Protein AF-E8X1T3-F1 (afdb_monomer_lite)

Radius of gyration: 20.39 Å; chains: 1; bounding box: 52×40×63 Å

Organism: Granulicella tundricola (strain ATCC BAA-1859 / DSM 23138 / MP5ACTX9) (NCBI:txid1198114)

pLDDT: mean 91.31, std 10.61, range [37.22, 98.62]

Foldseek 3Di:
DADCPQLNVVLLVLLCLLQPLQQAADPPPQQALVNCLVDNPWAFAEAEQFKTKIWDASSRLNRNLLSNLLVLQLQLLVLVLVLLLCLPVPDDDFLLVSLLSLLSNLLSLLQSSLSSSQWHKDFFAPVSQVVSQVRHPYYPDHYDGTIWTWHWDADPVRIIMIMTGDQVDHRQLSSLLSSLVSLVVSLVRDDCVGPVLNNLLSCLLNLLCVLQHSRRSVVLSCCSVPPPPQRPCVVVPPHQADSSVLVVVVQPDDSVRLSVVSVVLSVVSVVDPVSSVRSHSSSSNSSSSSLSSNLSSLVSSVVSCVSSVYDCPSVVVSVVSCQVRNDPPNADRPVPHDD

Secondary structure (DSSP, 8-state):
----SHHHHHHHHHHHHHS-TT----STT---HHHHHHH---EEEEE-SS-EEEEE-HHHHHHHHHHHHHHHHHHHHHHHHHHHHHHHS-----HHHHHHHHHHHHHHHHHHHHHHTTEEEEEE-HHHHHHHHHTEEEES--PPSEEEEEEEEE-TTSPEEEEEEE-SS-HHHHHHHHHHHHHHHHHHT--TTT-HHHHHHHHHHHHHHHHH-TTHHHHHHHHHHHSTTTS--GGGT-----HHHHHHHHHT--HHHHHHHHHHHHHHHHH-TTTTT-HHHHHHHHHHHHHHHHHHHHHHHHHHHHHTT--THHHHHHHHHHHHHH-SSTT-BTTB---

Sequence (339 aa):
MLPKFSAWQALRAESLSFIPLETKIYFKGALPLRKWREAGSYVVVSSDSKKIVLRASRAEVGNAFFTDVEFLLDHAAEHQATLYAAIEEASWCSPAWSFVTAYYWSFFSVLALTRLAGDSTWFLDKTALIAMEKLAQTSSGRPGAGTQFMTVSLDLNGDAEVTIRPSGKNNHEAVWNRAMLLSKRVLASANKASSLDEYRFWKCIVEAGFLLGEAWPSHLRNDVNYIPGYAYGEVRSVGIIKTAADVRRLKDMSFRDFLNDFESELYRITSGVAALTSPEYLVKLALLNAFAVSLVANSLHKDILSRVDGDFRWSRMRQRFLEQRVSTSFGNIWPFEAH

Structure (mmCIF, N/CA/C/O backbone):
data_AF-E8X1T3-F1
#
_entry.id   AF-E8X1T3-F1
#
loop_
_atom_site.group_PDB
_atom_site.id
_atom_site.type_symbol
_atom_site.label_atom_id
_atom_site.label_alt_id
_atom_site.label_comp_id
_atom_site.label_asym_id
_atom_site.label_entity_id
_atom_site.label_seq_id
_atom_site.pdbx_PDB_ins_code
_atom_site.Cartn_x
_atom_site.Cartn_y
_atom_site.Cartn_z
_atom_site.occupancy
_atom_site.B_iso_or_equiv
_atom_site.auth_seq_id
_atom_site.auth_comp_id
_atom_site.auth_asym_id
_atom_site.auth_atom_id
_atom_site.pdbx_PDB_model_num
ATOM 1 N N . MET A 1 1 ? -20.269 -1.399 -0.835 1.00 78.12 1 MET A N 1
ATOM 2 C CA . MET A 1 1 ? -19.463 -1.125 -2.054 1.00 78.12 1 MET A CA 1
ATOM 3 C C . MET A 1 1 ? -18.737 0.231 -2.022 1.00 78.12 1 MET A C 1
ATOM 5 O O . MET A 1 1 ? -19.341 1.227 -1.637 1.00 78.12 1 MET A O 1
ATOM 9 N N . LEU A 1 2 ? -17.463 0.276 -2.448 1.00 88.94 2 LEU A N 1
ATOM 10 C CA . LEU A 1 2 ? -16.665 1.506 -2.622 1.00 88.94 2 LEU A CA 1
ATOM 11 C C . LEU A 1 2 ? -17.140 2.313 -3.857 1.00 88.94 2 LEU A C 1
ATOM 13 O O . LEU A 1 2 ? -17.272 1.716 -4.929 1.00 88.94 2 LEU A O 1
ATOM 17 N N . PRO A 1 3 ? -17.360 3.639 -3.762 1.00 92.88 3 PRO A N 1
ATOM 18 C CA . PRO A 1 3 ? -17.668 4.486 -4.916 1.00 92.88 3 PRO A CA 1
ATOM 19 C C . PRO A 1 3 ? -16.544 4.479 -5.967 1.00 92.88 3 PRO A C 1
ATOM 21 O O . PRO A 1 3 ? -15.371 4.567 -5.613 1.00 92.88 3 PRO A O 1
ATOM 24 N N . LYS A 1 4 ? -16.904 4.397 -7.257 1.00 95.25 4 LYS A N 1
ATOM 25 C CA . LYS A 1 4 ? -15.958 4.294 -8.387 1.00 95.25 4 LYS A CA 1
ATOM 26 C C . LYS A 1 4 ? -16.065 5.468 -9.379 1.00 95.25 4 LYS A C 1
ATOM 28 O O . LYS A 1 4 ? -16.210 5.252 -10.586 1.00 95.25 4 LYS A O 1
ATOM 33 N N . PHE A 1 5 ? -16.026 6.700 -8.875 1.00 96.31 5 PHE A N 1
ATOM 34 C CA . PHE A 1 5 ? -16.166 7.935 -9.658 1.00 96.31 5 PHE A CA 1
ATOM 35 C C . PHE A 1 5 ? -14.789 8.515 -10.023 1.00 96.31 5 PHE A C 1
ATOM 37 O O . PHE A 1 5 ? -13.885 7.760 -10.379 1.00 96.31 5 PHE A O 1
ATOM 44 N N . SER A 1 6 ? -14.627 9.840 -10.061 1.00 97.19 6 SER A N 1
ATOM 45 C CA . SER A 1 6 ? -13.473 10.481 -10.695 1.00 97.19 6 SER A CA 1
ATOM 46 C C . SER A 1 6 ? -12.146 10.149 -10.011 1.00 97.19 6 SER A C 1
ATOM 48 O O . SER A 1 6 ? -11.156 9.922 -10.707 1.00 97.19 6 SER A O 1
ATOM 50 N N . ALA A 1 7 ? -12.123 10.048 -8.678 1.00 97.00 7 ALA A N 1
ATOM 51 C CA . ALA A 1 7 ? -10.911 9.690 -7.946 1.00 97.00 7 ALA A CA 1
ATOM 52 C C . ALA A 1 7 ? -10.512 8.235 -8.234 1.00 97.00 7 ALA A C 1
ATOM 54 O O . ALA A 1 7 ? -9.355 7.950 -8.546 1.00 97.00 7 ALA A O 1
ATOM 55 N N . TRP A 1 8 ? -11.484 7.317 -8.211 1.00 97.25 8 TRP A N 1
ATOM 56 C CA . TRP A 1 8 ? -11.258 5.921 -8.577 1.00 97.25 8 TRP A CA 1
ATOM 57 C C . TRP A 1 8 ? -10.771 5.760 -10.015 1.00 97.25 8 TRP A C 1
ATOM 59 O O . TRP A 1 8 ? -9.827 5.013 -10.266 1.00 97.25 8 TRP A O 1
ATOM 69 N N . GLN A 1 9 ? -11.400 6.452 -10.972 1.00 97.06 9 GLN A N 1
ATOM 70 C CA . GLN A 1 9 ? -10.996 6.372 -12.375 1.00 97.06 9 GLN A CA 1
ATOM 71 C C . GLN A 1 9 ? -9.565 6.885 -12.575 1.00 97.06 9 GLN A C 1
ATOM 73 O O . GLN A 1 9 ? -8.824 6.277 -13.345 1.00 97.06 9 GLN A O 1
ATOM 78 N N . ALA A 1 10 ? -9.160 7.943 -11.863 1.00 96.88 10 ALA A N 1
ATOM 79 C CA . ALA A 1 10 ? -7.790 8.450 -11.902 1.00 96.88 10 ALA A CA 1
ATOM 80 C C . ALA A 1 10 ? -6.784 7.420 -11.363 1.00 96.88 10 ALA A C 1
ATOM 82 O O . ALA A 1 10 ? -5.818 7.100 -12.053 1.00 96.88 10 ALA A O 1
ATOM 83 N N . LEU A 1 11 ? -7.054 6.827 -10.194 1.00 97.69 11 LEU A N 1
ATOM 84 C CA . LEU A 1 11 ? -6.221 5.760 -9.626 1.00 97.69 11 LEU A CA 1
ATOM 85 C C . LEU A 1 11 ? -6.123 4.548 -10.567 1.00 97.69 11 LEU A C 1
ATOM 87 O O . LEU A 1 11 ? -5.036 4.033 -10.816 1.00 97.69 11 LEU A O 1
ATOM 91 N N . ARG A 1 12 ? -7.253 4.116 -11.141 1.00 96.94 12 ARG A N 1
ATOM 92 C CA . ARG A 1 12 ? -7.290 3.008 -12.106 1.00 96.94 12 ARG A CA 1
ATOM 93 C C . ARG A 1 12 ? -6.482 3.325 -13.365 1.00 96.94 12 ARG A C 1
ATOM 95 O O . ARG A 1 12 ? -5.798 2.445 -13.880 1.00 96.94 12 ARG A O 1
ATOM 102 N N . ALA A 1 13 ? -6.575 4.552 -13.875 1.00 95.50 13 ALA A N 1
ATOM 103 C CA . ALA A 1 13 ? -5.814 4.990 -15.040 1.00 95.50 13 ALA A CA 1
ATOM 104 C C . ALA A 1 13 ? -4.304 5.032 -14.752 1.00 95.50 13 ALA A C 1
ATOM 106 O O . ALA A 1 13 ? -3.526 4.571 -15.584 1.00 95.50 13 ALA A O 1
ATOM 107 N N . GLU A 1 14 ? -3.897 5.505 -13.568 1.00 95.00 14 GLU A N 1
ATOM 108 C CA . GLU A 1 14 ? -2.498 5.479 -13.113 1.00 95.00 14 GLU A CA 1
ATOM 109 C C . GLU A 1 14 ? -1.963 4.037 -13.099 1.00 95.00 14 GLU A C 1
ATOM 111 O O . GLU A 1 14 ? -0.926 3.765 -13.702 1.00 95.00 14 GLU A O 1
ATOM 116 N N . SER A 1 15 ? -2.718 3.079 -12.552 1.00 95.81 15 SER A N 1
ATOM 117 C CA . SER A 1 15 ? -2.352 1.654 -12.578 1.00 95.81 15 SER A CA 1
ATOM 118 C C . SER A 1 15 ? -2.223 1.068 -13.987 1.00 95.81 15 SER A C 1
ATOM 120 O O . SER A 1 15 ? -1.230 0.413 -14.306 1.00 95.81 15 SER A O 1
ATOM 122 N N . LEU A 1 16 ? -3.203 1.317 -14.861 1.00 94.50 16 LEU A N 1
ATOM 123 C CA . LEU A 1 16 ? -3.194 0.800 -16.237 1.00 94.50 16 LEU A CA 1
ATOM 124 C C . LEU A 1 16 ? -2.124 1.460 -17.122 1.00 94.50 16 LEU A C 1
ATOM 126 O O . LEU A 1 16 ? -1.789 0.934 -18.184 1.00 94.50 16 LEU A O 1
ATOM 130 N N . SER A 1 17 ? -1.567 2.600 -16.704 1.00 91.69 17 SER A N 1
ATOM 131 C CA . SER A 1 17 ? -0.514 3.277 -17.463 1.00 91.69 17 SER A CA 1
ATOM 132 C C . SER A 1 17 ? 0.770 2.440 -17.548 1.00 91.69 17 SER A C 1
ATOM 134 O O . SER A 1 17 ? 1.385 2.390 -18.614 1.00 91.69 17 SER A O 1
ATOM 136 N N . PHE A 1 18 ? 1.137 1.700 -16.496 1.00 89.75 18 PHE A N 1
ATOM 137 C CA . PHE A 1 18 ? 2.328 0.837 -16.495 1.00 89.75 18 PHE A CA 1
ATOM 138 C C . PHE A 1 18 ? 2.011 -0.665 -16.455 1.00 89.75 18 PHE A C 1
ATOM 140 O O . PHE A 1 18 ? 2.900 -1.459 -16.753 1.00 89.75 18 PHE A O 1
ATOM 147 N N . ILE A 1 19 ? 0.769 -1.058 -16.144 1.00 93.31 19 ILE A N 1
ATOM 148 C CA . ILE A 1 19 ? 0.270 -2.435 -16.288 1.00 93.31 19 ILE A CA 1
ATOM 149 C C . ILE A 1 19 ? -0.603 -2.479 -17.548 1.00 93.31 19 ILE A C 1
ATOM 151 O O . ILE A 1 19 ? -1.819 -2.283 -17.464 1.00 93.31 19 ILE A O 1
ATOM 155 N N . PRO A 1 20 ? -0.006 -2.664 -18.736 1.00 91.06 20 PRO A N 1
ATOM 156 C CA . PRO A 1 20 ? -0.757 -2.604 -19.979 1.00 91.06 20 PRO A CA 1
ATOM 157 C C . PRO A 1 20 ? -1.636 -3.856 -20.149 1.00 91.06 20 PRO A C 1
ATOM 159 O O . PRO A 1 20 ? -1.421 -4.870 -19.478 1.00 91.06 20 PRO A O 1
ATOM 162 N N . LEU A 1 21 ? -2.621 -3.803 -21.051 1.00 90.44 21 LEU A N 1
ATOM 163 C CA . LEU A 1 21 ? -3.606 -4.880 -21.259 1.00 90.44 21 LEU A CA 1
ATOM 164 C C . LEU A 1 21 ? -2.966 -6.201 -21.714 1.00 90.44 21 LEU A C 1
ATOM 166 O O . LEU A 1 21 ? -3.510 -7.278 -21.488 1.00 90.44 21 LEU A O 1
ATOM 170 N N . GLU A 1 22 ? -1.788 -6.130 -22.328 1.00 89.50 22 GLU A N 1
ATOM 171 C CA . GLU A 1 22 ? -1.025 -7.285 -22.792 1.00 89.50 22 GLU A CA 1
ATOM 172 C C . GLU A 1 22 ? -0.315 -8.019 -21.642 1.00 89.50 22 GLU A C 1
ATOM 174 O O . GLU A 1 22 ? 0.227 -9.106 -21.851 1.00 89.50 22 GLU A O 1
ATOM 179 N N . THR A 1 23 ? -0.325 -7.462 -20.424 1.00 91.88 23 THR A N 1
ATOM 180 C CA . THR A 1 23 ? 0.242 -8.100 -19.231 1.00 91.88 23 THR A CA 1
ATOM 181 C C . THR A 1 23 ? -0.464 -9.423 -18.964 1.00 91.88 23 THR A C 1
ATOM 183 O O . THR A 1 23 ? -1.625 -9.458 -18.567 1.00 91.88 23 THR A O 1
ATOM 186 N N . LYS A 1 24 ? 0.244 -10.540 -19.135 1.00 86.38 24 LYS A N 1
ATOM 187 C CA . LYS A 1 24 ? -0.293 -11.865 -18.815 1.00 86.38 24 LYS A CA 1
ATOM 188 C C . LYS A 1 24 ? 0.102 -12.280 -17.413 1.00 86.38 24 LYS A C 1
ATOM 190 O O . LYS A 1 24 ? 1.287 -12.378 -17.110 1.00 86.38 24 LYS A O 1
ATOM 195 N N . ILE A 1 25 ? -0.899 -12.543 -16.580 1.00 85.81 25 ILE A N 1
ATOM 196 C CA . ILE A 1 25 ? -0.732 -12.888 -15.168 1.00 85.81 25 ILE A CA 1
ATOM 197 C C . ILE A 1 25 ? -1.126 -14.342 -14.994 1.00 85.81 25 ILE A C 1
ATOM 199 O O . ILE A 1 25 ? -2.298 -14.697 -15.125 1.00 85.81 25 ILE A O 1
ATOM 203 N N . TYR A 1 26 ? -0.134 -15.184 -14.729 1.00 84.25 26 TYR A N 1
ATOM 204 C CA . TYR A 1 26 ? -0.320 -16.621 -14.599 1.00 84.25 26 TYR A CA 1
ATOM 205 C C . TYR A 1 26 ? -0.129 -17.049 -13.150 1.00 84.25 26 TYR A C 1
ATOM 207 O O . TYR A 1 26 ? 0.888 -16.744 -12.535 1.00 84.25 26 TYR A O 1
ATOM 215 N N . PHE A 1 27 ? -1.058 -17.857 -12.637 1.00 85.69 27 PHE A N 1
ATOM 216 C CA . PHE A 1 27 ? -0.890 -18.511 -11.337 1.00 85.69 27 PHE A CA 1
ATOM 217 C C . PHE A 1 27 ? 0.348 -19.428 -11.303 1.00 85.69 27 PHE A C 1
ATOM 219 O O . PHE A 1 27 ? 1.050 -19.520 -10.299 1.00 85.69 27 PHE A O 1
ATOM 226 N N . LYS A 1 28 ? 0.631 -20.126 -12.413 1.00 83.12 28 LYS A N 1
ATOM 227 C CA . LYS A 1 28 ? 1.825 -20.971 -12.564 1.00 83.12 28 LYS A CA 1
ATOM 228 C C . LYS A 1 28 ? 2.942 -20.165 -13.225 1.00 83.12 28 LYS A C 1
ATOM 230 O O . LYS A 1 28 ? 2.720 -19.591 -14.282 1.00 83.12 28 LYS A O 1
ATOM 235 N N . GLY A 1 29 ? 4.138 -20.177 -12.636 1.00 78.81 29 GLY A N 1
ATOM 236 C CA . GLY A 1 29 ? 5.300 -19.457 -13.178 1.00 78.81 29 GLY A CA 1
ATOM 237 C C . GLY A 1 29 ? 5.366 -17.982 -12.782 1.00 78.81 29 GLY A C 1
ATOM 238 O O . GLY A 1 29 ? 6.063 -17.208 -13.427 1.00 78.81 29 GLY A O 1
ATOM 239 N N . ALA A 1 30 ? 4.651 -17.590 -11.730 1.00 83.69 30 ALA A N 1
ATOM 240 C CA . ALA A 1 30 ? 4.643 -16.220 -11.260 1.00 83.69 30 ALA A CA 1
ATOM 241 C C . ALA A 1 30 ? 6.025 -15.782 -10.732 1.00 83.69 30 ALA A C 1
ATOM 243 O O . ALA A 1 30 ? 6.661 -16.482 -9.932 1.00 83.69 30 ALA A O 1
ATOM 244 N N . LEU A 1 31 ? 6.479 -14.609 -11.176 1.00 91.06 31 LEU A N 1
ATOM 245 C CA . LEU A 1 31 ? 7.775 -14.025 -10.833 1.00 91.06 31 LEU A CA 1
ATOM 246 C C . LEU A 1 31 ? 7.566 -12.740 -10.014 1.00 91.06 31 LEU A C 1
ATOM 248 O O . LEU A 1 31 ? 7.544 -11.656 -10.590 1.00 91.06 31 LEU A O 1
ATOM 252 N N . PRO A 1 32 ? 7.411 -12.825 -8.675 1.00 92.56 32 PRO A N 1
ATOM 253 C CA . PRO A 1 32 ? 7.315 -11.630 -7.838 1.00 92.56 32 PRO A CA 1
ATOM 254 C C . PRO A 1 32 ? 8.585 -10.795 -7.960 1.00 92.56 32 PRO A C 1
ATOM 256 O O . PRO A 1 32 ? 9.650 -11.324 -8.291 1.00 92.56 32 PRO A O 1
ATOM 259 N N . LEU A 1 33 ? 8.500 -9.510 -7.619 1.00 94.06 33 LEU A N 1
ATOM 260 C CA . LEU A 1 33 ? 9.555 -8.527 -7.868 1.00 94.06 33 LEU A CA 1
ATOM 261 C C . LEU A 1 33 ? 10.949 -8.975 -7.386 1.00 94.06 33 LEU A C 1
ATOM 263 O O . LEU A 1 33 ? 11.950 -8.766 -8.070 1.00 94.06 33 LEU A O 1
ATOM 267 N N . ARG A 1 34 ? 11.020 -9.659 -6.234 1.00 94.12 34 ARG A N 1
ATOM 268 C CA . ARG A 1 34 ? 12.271 -10.243 -5.717 1.00 94.12 34 ARG A CA 1
ATOM 269 C C . ARG A 1 34 ? 12.903 -11.255 -6.680 1.00 94.12 34 ARG A C 1
ATOM 271 O O . ARG A 1 34 ? 14.116 -11.224 -6.847 1.00 94.12 34 ARG A O 1
ATOM 278 N N . LYS A 1 35 ? 12.105 -12.145 -7.278 1.00 94.50 35 LYS A N 1
ATOM 279 C CA . LYS A 1 35 ? 12.572 -13.142 -8.257 1.00 94.50 35 LYS A CA 1
ATOM 280 C C . LYS A 1 35 ? 12.791 -12.519 -9.631 1.00 94.50 35 LYS A C 1
ATOM 282 O O . LYS A 1 35 ? 13.759 -12.862 -10.298 1.00 94.50 35 LYS A O 1
ATOM 287 N N . TRP A 1 36 ? 11.934 -11.580 -10.035 1.00 95.88 36 TRP A N 1
ATOM 288 C CA . TRP A 1 36 ? 12.097 -10.842 -11.289 1.00 95.88 36 TRP A CA 1
ATOM 289 C C . TRP A 1 36 ? 13.426 -10.082 -11.340 1.00 95.88 36 TRP A C 1
ATOM 291 O O . TRP A 1 36 ? 14.102 -10.103 -12.355 1.00 95.88 36 TRP A O 1
ATOM 301 N N . ARG A 1 37 ? 13.890 -9.516 -10.223 1.00 95.31 37 ARG A N 1
ATOM 302 C CA . ARG A 1 37 ? 15.250 -8.961 -10.127 1.00 95.31 37 ARG A CA 1
ATOM 303 C C . ARG A 1 37 ? 16.348 -9.952 -10.532 1.00 95.31 37 ARG A C 1
ATOM 305 O O . ARG A 1 37 ? 17.392 -9.555 -11.013 1.00 95.31 37 ARG A O 1
ATOM 312 N N . GLU A 1 38 ? 16.184 -11.232 -10.239 1.00 94.25 38 GLU A N 1
ATOM 313 C CA . GLU A 1 38 ? 17.253 -12.219 -10.427 1.00 94.25 38 GLU A CA 1
ATOM 314 C C . GLU A 1 38 ? 17.179 -12.904 -11.793 1.00 94.25 38 GLU A C 1
ATOM 316 O O . GLU A 1 38 ? 18.205 -13.330 -12.313 1.00 94.25 38 GLU A O 1
ATOM 321 N N . ALA A 1 39 ? 15.977 -13.015 -12.360 1.00 93.12 39 ALA A N 1
ATOM 322 C CA . ALA A 1 39 ? 15.710 -13.823 -13.550 1.00 93.12 39 ALA A CA 1
ATOM 323 C C . ALA A 1 39 ? 14.876 -13.107 -14.630 1.00 93.12 39 ALA A C 1
ATOM 325 O O . ALA A 1 39 ? 14.526 -13.718 -15.637 1.00 93.12 39 ALA A O 1
ATOM 326 N N . GLY A 1 40 ? 14.509 -11.847 -14.409 1.00 93.62 40 GLY A N 1
ATOM 327 C CA . GLY A 1 40 ? 13.759 -11.027 -15.354 1.00 93.62 40 GLY A CA 1
ATOM 328 C C . GLY A 1 40 ? 14.616 -10.544 -16.522 1.00 93.62 40 GLY A C 1
ATOM 329 O O . GLY A 1 40 ? 15.835 -10.423 -16.425 1.00 93.62 40 GLY A O 1
ATOM 330 N N . SER A 1 41 ? 13.951 -10.240 -17.626 1.00 94.12 41 SER A N 1
ATOM 331 C CA . SER A 1 41 ? 14.500 -9.617 -18.826 1.00 94.12 41 SER A CA 1
ATOM 332 C C . SER A 1 41 ? 14.409 -8.093 -18.714 1.00 94.12 41 SER A C 1
ATOM 334 O O . SER A 1 41 ? 13.478 -7.438 -19.172 1.00 94.12 41 SER A O 1
ATOM 336 N N . TYR A 1 42 ? 15.423 -7.500 -18.098 1.00 96.56 42 TYR A N 1
ATOM 337 C CA . TYR A 1 42 ? 15.565 -6.052 -18.013 1.00 96.56 42 TYR A CA 1
ATOM 338 C C . TYR A 1 42 ? 17.015 -5.644 -18.257 1.00 96.56 42 TYR A C 1
ATOM 340 O O . TYR A 1 42 ? 17.942 -6.446 -18.132 1.00 96.56 42 TYR A O 1
ATOM 348 N N . VAL A 1 43 ? 17.221 -4.371 -18.575 1.00 97.31 43 VAL A N 1
ATOM 349 C CA . VAL A 1 43 ? 18.549 -3.758 -18.631 1.00 97.31 43 VAL A CA 1
ATOM 350 C C . VAL A 1 43 ? 18.706 -2.775 -17.482 1.00 97.31 43 VAL A C 1
ATOM 352 O O . VAL A 1 43 ? 17.781 -2.033 -17.151 1.00 97.31 43 VAL A O 1
ATOM 355 N N . VAL A 1 44 ? 19.884 -2.752 -16.863 1.00 97.94 44 VAL A N 1
ATOM 356 C CA . VAL A 1 44 ? 20.242 -1.679 -15.932 1.00 97.94 44 VAL A CA 1
ATOM 357 C C . VAL A 1 44 ? 20.862 -0.558 -16.762 1.00 97.94 44 VAL A C 1
ATOM 359 O O . VAL A 1 44 ? 21.986 -0.672 -17.245 1.00 97.94 44 VAL A O 1
ATOM 362 N N . VAL A 1 45 ? 20.108 0.517 -16.977 1.00 97.75 45 VAL A N 1
ATOM 363 C CA . VAL A 1 45 ? 20.521 1.643 -17.829 1.00 97.75 45 VAL A CA 1
ATOM 364 C C . VAL A 1 45 ? 21.649 2.424 -17.159 1.00 97.75 45 VAL A C 1
ATOM 366 O O . VAL A 1 45 ? 22.681 2.711 -17.769 1.00 97.75 45 VAL A O 1
ATOM 369 N N . SER A 1 46 ? 21.467 2.757 -15.882 1.00 98.25 46 SER A N 1
ATOM 370 C CA . SER A 1 46 ? 22.457 3.510 -15.120 1.00 98.25 46 SER A CA 1
ATOM 371 C C . SER A 1 46 ? 22.419 3.199 -13.629 1.00 98.25 46 SER A C 1
ATOM 373 O O . SER A 1 46 ? 21.382 2.821 -13.075 1.00 98.25 46 SER A O 1
ATOM 375 N N . SER A 1 47 ? 23.572 3.371 -12.986 1.00 98.31 47 SER A N 1
ATOM 376 C CA . SER A 1 47 ? 23.743 3.299 -11.537 1.00 98.31 47 SER A CA 1
ATOM 377 C C . SER A 1 47 ? 24.685 4.407 -11.060 1.00 98.31 47 SER A C 1
ATOM 379 O O . SER A 1 47 ? 25.782 4.599 -11.590 1.00 98.31 47 SER A O 1
ATOM 381 N N . ASP A 1 48 ? 24.262 5.150 -10.045 1.00 98.06 48 ASP A N 1
ATOM 382 C CA . ASP A 1 48 ? 25.088 6.130 -9.344 1.00 98.06 48 ASP A CA 1
ATOM 383 C C . ASP A 1 48 ? 24.794 6.109 -7.833 1.00 98.06 48 ASP A C 1
ATOM 385 O O . ASP A 1 48 ? 24.011 5.300 -7.336 1.00 98.06 48 ASP A O 1
ATOM 389 N N . SER A 1 49 ? 25.433 6.989 -7.060 1.00 97.19 49 SER A N 1
ATOM 390 C CA . SER A 1 49 ? 25.231 7.061 -5.604 1.00 97.19 49 SER A CA 1
ATOM 391 C C . SER A 1 49 ? 23.819 7.489 -5.172 1.00 97.19 49 SER A C 1
ATOM 393 O O . SER A 1 49 ? 23.468 7.357 -3.997 1.00 97.19 49 SER A O 1
ATOM 395 N N . LYS A 1 50 ? 23.000 8.001 -6.095 1.00 97.94 50 LYS A N 1
ATOM 396 C CA . LYS A 1 50 ? 21.661 8.546 -5.851 1.00 97.94 50 LYS A CA 1
ATOM 397 C C . LYS A 1 50 ? 20.552 7.636 -6.366 1.00 97.94 50 LYS A C 1
ATOM 399 O O . LYS A 1 50 ? 19.469 7.657 -5.783 1.00 97.94 50 LYS A O 1
ATOM 404 N N . LYS A 1 51 ? 20.766 6.883 -7.446 1.00 98.12 51 LYS A N 1
ATOM 405 C CA . LYS A 1 51 ? 19.734 6.029 -8.039 1.00 98.12 51 LYS A CA 1
ATOM 406 C C . LYS A 1 51 ? 20.278 4.889 -8.899 1.00 98.12 51 LYS A C 1
ATOM 408 O O . LYS A 1 51 ? 21.410 4.911 -9.367 1.00 98.12 51 LYS A O 1
ATOM 413 N N . ILE A 1 52 ? 19.399 3.924 -9.145 1.00 98.44 52 ILE A N 1
ATOM 414 C CA . ILE A 1 52 ? 19.515 2.900 -10.185 1.00 98.44 52 ILE A CA 1
ATOM 415 C C . ILE A 1 52 ? 18.320 3.066 -11.121 1.00 98.44 52 ILE A C 1
ATOM 417 O O . ILE A 1 52 ? 17.198 3.278 -10.657 1.00 98.44 52 ILE A O 1
ATOM 421 N N . VAL A 1 53 ? 18.552 2.970 -12.427 1.00 98.25 53 VAL A N 1
ATOM 422 C CA . VAL A 1 53 ? 17.500 3.027 -13.447 1.00 98.25 53 VAL A CA 1
ATOM 423 C C . VAL A 1 53 ? 17.476 1.707 -14.205 1.00 98.25 53 VAL A C 1
ATOM 425 O O . VAL A 1 53 ? 18.473 1.317 -14.814 1.00 98.25 53 VAL A O 1
ATOM 428 N N . LEU A 1 54 ? 16.337 1.021 -14.164 1.00 97.75 54 LEU A N 1
ATOM 429 C CA . LEU A 1 54 ? 16.079 -0.194 -14.935 1.00 97.75 54 LEU A CA 1
ATOM 430 C C . LEU A 1 54 ? 15.168 0.136 -16.115 1.00 97.75 54 LEU A C 1
ATOM 432 O O . LEU A 1 54 ? 14.300 0.998 -15.991 1.00 97.75 54 LEU A O 1
ATOM 436 N N . ARG A 1 55 ? 15.312 -0.589 -17.221 1.00 97.44 55 ARG A N 1
ATOM 437 C CA . ARG A 1 55 ? 14.369 -0.554 -18.342 1.00 97.44 55 ARG A CA 1
ATOM 438 C C . ARG A 1 55 ? 13.963 -1.965 -18.734 1.00 97.44 55 ARG A C 1
ATOM 440 O O . ARG A 1 55 ? 14.814 -2.850 -18.814 1.00 97.44 55 ARG A O 1
ATOM 447 N N . ALA A 1 56 ? 12.676 -2.162 -18.974 1.00 96.62 56 ALA A N 1
ATOM 448 C CA . ALA A 1 56 ? 12.113 -3.414 -19.459 1.00 96.62 56 ALA A CA 1
ATOM 449 C C . ALA A 1 56 ? 10.802 -3.158 -20.204 1.00 96.62 56 ALA A C 1
ATOM 451 O O . ALA A 1 56 ? 10.238 -2.062 -20.141 1.00 96.62 56 ALA A O 1
ATOM 452 N N . SER A 1 57 ? 10.283 -4.190 -20.869 1.00 95.31 57 SER A N 1
ATOM 453 C CA . SER A 1 57 ? 8.959 -4.100 -21.482 1.00 95.31 57 SER A CA 1
ATOM 454 C C . SER A 1 57 ? 7.888 -3.827 -20.416 1.00 95.31 57 SER A C 1
ATOM 456 O O . SER A 1 57 ? 7.939 -4.354 -19.298 1.00 95.31 57 SER A O 1
ATOM 458 N N . ARG A 1 58 ? 6.878 -3.019 -20.759 1.00 94.44 58 ARG A N 1
ATOM 459 C CA . ARG A 1 58 ? 5.777 -2.685 -19.834 1.00 94.44 58 ARG A CA 1
ATOM 460 C C . ARG A 1 58 ? 5.041 -3.923 -19.325 1.00 94.44 58 ARG A C 1
ATOM 462 O O . ARG A 1 58 ? 4.736 -4.003 -18.141 1.00 94.44 58 ARG A O 1
ATOM 469 N N . ALA A 1 59 ? 4.786 -4.893 -20.202 1.00 93.44 59 ALA A N 1
ATOM 470 C CA . ALA A 1 59 ? 4.096 -6.130 -19.839 1.00 93.44 59 ALA A CA 1
ATOM 471 C C . ALA A 1 59 ? 4.877 -6.937 -18.791 1.00 93.44 59 ALA A C 1
ATOM 473 O O . ALA A 1 59 ? 4.284 -7.559 -17.911 1.00 93.44 59 ALA A O 1
ATOM 474 N N . GLU A 1 60 ? 6.206 -6.907 -18.853 1.00 93.62 60 GLU A N 1
ATOM 475 C CA . GLU A 1 60 ? 7.045 -7.630 -17.911 1.00 93.62 60 GLU A CA 1
ATOM 476 C C . GLU A 1 60 ? 7.122 -6.947 -16.543 1.00 93.62 60 GLU A C 1
ATOM 478 O O . GLU A 1 60 ? 6.923 -7.608 -15.522 1.00 93.62 60 GLU A O 1
ATOM 483 N N . VAL A 1 61 ? 7.333 -5.626 -16.509 1.00 95.00 61 VAL A N 1
ATOM 484 C CA . VAL A 1 61 ? 7.282 -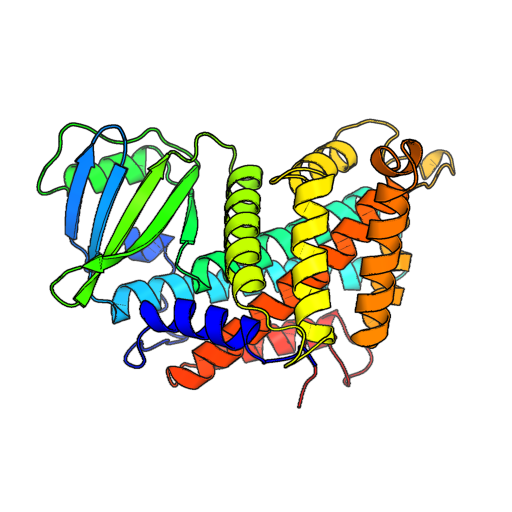4.854 -15.253 1.00 95.00 61 VAL A CA 1
ATOM 485 C C . VAL A 1 61 ? 5.898 -4.973 -14.618 1.00 95.00 61 VAL A C 1
ATOM 487 O O . VAL A 1 61 ? 5.789 -5.243 -13.421 1.00 95.00 61 VAL A O 1
ATOM 490 N N . GLY A 1 62 ? 4.844 -4.844 -15.430 1.00 94.75 62 GLY A N 1
ATOM 491 C CA . GLY A 1 62 ? 3.461 -5.036 -15.013 1.00 94.75 62 GLY A CA 1
ATOM 492 C C . GLY A 1 62 ? 3.234 -6.413 -14.391 1.00 94.75 62 GLY A C 1
ATOM 493 O O . GLY A 1 62 ? 2.688 -6.496 -13.292 1.00 94.75 62 GLY A O 1
ATOM 494 N N . ASN A 1 63 ? 3.718 -7.489 -15.024 1.00 94.31 63 ASN A N 1
ATOM 495 C CA . ASN A 1 63 ? 3.627 -8.845 -14.475 1.00 94.31 63 ASN A CA 1
ATOM 496 C C . ASN A 1 63 ? 4.375 -8.963 -13.138 1.00 94.31 63 ASN A C 1
ATOM 498 O O . ASN A 1 63 ? 3.799 -9.459 -12.170 1.00 94.31 63 ASN A O 1
ATOM 502 N N . ALA A 1 64 ? 5.619 -8.485 -13.057 1.00 95.62 64 ALA A N 1
ATOM 503 C CA . ALA A 1 64 ? 6.429 -8.596 -11.847 1.00 95.62 64 ALA A CA 1
ATOM 504 C C . ALA A 1 64 ? 5.786 -7.876 -10.652 1.00 95.62 64 ALA A C 1
ATOM 506 O O . ALA A 1 64 ? 5.730 -8.416 -9.543 1.00 95.62 64 ALA A O 1
ATOM 507 N N . PHE A 1 65 ? 5.263 -6.669 -10.883 1.00 96.00 65 PHE A N 1
ATOM 508 C CA . PHE A 1 65 ? 4.592 -5.869 -9.861 1.00 96.00 65 PHE A CA 1
ATOM 509 C C . PHE A 1 65 ? 3.265 -6.484 -9.455 1.00 96.00 65 PHE A C 1
ATOM 511 O O . PHE A 1 65 ? 2.993 -6.616 -8.266 1.00 96.00 65 PHE A O 1
ATOM 518 N N . PHE A 1 66 ? 2.443 -6.881 -10.423 1.00 95.19 66 PHE A N 1
ATOM 519 C CA . PHE A 1 66 ? 1.143 -7.461 -10.126 1.00 95.19 66 PHE A CA 1
ATOM 520 C C . PHE A 1 66 ? 1.273 -8.815 -9.427 1.00 95.19 66 PHE A C 1
ATOM 522 O O . PHE A 1 66 ? 0.528 -9.124 -8.502 1.00 95.19 66 PHE A O 1
ATOM 529 N N . THR A 1 67 ? 2.269 -9.609 -9.811 1.00 95.50 67 THR A N 1
ATOM 530 C CA . THR A 1 67 ? 2.607 -10.832 -9.094 1.00 95.50 67 THR A CA 1
ATOM 531 C C . THR A 1 67 ? 2.996 -10.526 -7.648 1.00 95.50 67 THR A C 1
ATOM 533 O O . THR A 1 67 ? 2.494 -11.176 -6.739 1.00 95.50 67 THR A O 1
ATOM 536 N N . ASP A 1 68 ? 3.855 -9.530 -7.405 1.00 97.12 68 ASP A N 1
ATOM 537 C CA . ASP A 1 68 ? 4.218 -9.103 -6.043 1.00 97.12 68 ASP A CA 1
ATOM 538 C C . ASP A 1 68 ? 2.977 -8.672 -5.240 1.00 97.12 68 ASP A C 1
ATOM 540 O O . ASP A 1 68 ? 2.834 -9.041 -4.078 1.00 97.12 68 ASP A O 1
ATOM 544 N N . VAL A 1 69 ? 2.035 -7.966 -5.878 1.00 97.56 69 VAL A N 1
ATOM 545 C CA . VAL A 1 69 ? 0.742 -7.575 -5.288 1.00 97.56 69 VAL A CA 1
ATOM 546 C C . VAL A 1 69 ? -0.059 -8.785 -4.819 1.00 97.56 69 VAL A C 1
ATOM 548 O O . VAL A 1 69 ? -0.623 -8.734 -3.731 1.00 97.56 69 VAL A O 1
ATOM 551 N N . GLU A 1 70 ? -0.089 -9.877 -5.581 1.00 96.38 70 GLU A N 1
ATOM 552 C CA . GLU A 1 70 ? -0.791 -11.100 -5.174 1.00 96.38 70 GLU A CA 1
ATOM 553 C C . GLU A 1 70 ? -0.213 -11.673 -3.878 1.00 96.38 70 GLU A C 1
ATOM 555 O O . GLU A 1 70 ? -0.964 -11.916 -2.935 1.00 96.38 70 GLU A O 1
ATOM 560 N N . PHE A 1 71 ? 1.115 -11.775 -3.774 1.00 96.38 71 PHE A N 1
ATOM 561 C CA . PHE A 1 71 ? 1.765 -12.215 -2.536 1.00 96.38 71 PHE A CA 1
ATOM 562 C C . PHE A 1 71 ? 1.516 -11.244 -1.376 1.00 96.38 71 PHE A C 1
ATOM 564 O O . PHE A 1 71 ? 1.283 -11.678 -0.250 1.00 96.38 71 PHE A O 1
ATOM 571 N N . LEU A 1 72 ? 1.555 -9.933 -1.618 1.00 98.06 72 LEU A N 1
ATOM 572 C CA . LEU A 1 72 ? 1.300 -8.927 -0.583 1.00 98.06 72 LEU A CA 1
ATOM 573 C C . LEU A 1 72 ? -0.142 -8.995 -0.067 1.00 98.06 72 LEU A C 1
ATOM 575 O O . LEU A 1 72 ? -0.372 -8.892 1.136 1.00 98.06 72 LEU A O 1
ATOM 579 N N . LEU A 1 73 ? -1.111 -9.209 -0.956 1.00 97.75 73 LEU A N 1
ATOM 580 C CA . LEU A 1 73 ? -2.506 -9.387 -0.572 1.00 97.75 73 LEU A CA 1
ATOM 581 C C . LEU A 1 73 ? -2.743 -10.721 0.151 1.00 97.75 73 LEU A C 1
ATOM 583 O O . LEU A 1 73 ? -3.610 -10.772 1.019 1.00 97.75 73 LEU A O 1
ATOM 587 N N . ASP A 1 74 ? -1.960 -11.768 -0.128 1.00 97.19 74 ASP A N 1
ATOM 588 C CA . ASP A 1 74 ? -1.970 -12.999 0.675 1.00 97.19 74 ASP A CA 1
ATOM 589 C C . ASP A 1 74 ? -1.484 -12.736 2.107 1.00 97.19 74 ASP A C 1
ATOM 591 O O . ASP A 1 74 ? -2.176 -13.097 3.056 1.00 97.19 74 ASP A O 1
ATOM 595 N N . HIS A 1 75 ? -0.378 -12.002 2.287 1.00 97.75 75 HIS A N 1
ATOM 596 C CA . HIS A 1 75 ? 0.088 -11.601 3.626 1.00 97.75 75 HIS A CA 1
ATOM 597 C C . HIS A 1 75 ? -0.965 -10.751 4.352 1.00 97.75 75 HIS A C 1
ATOM 599 O O . HIS A 1 75 ? -1.233 -10.945 5.539 1.00 97.75 75 HIS A O 1
ATOM 605 N N . ALA A 1 76 ? -1.597 -9.814 3.639 1.00 97.88 76 ALA A N 1
ATOM 606 C CA . ALA A 1 76 ? -2.684 -9.008 4.182 1.00 97.88 76 ALA A CA 1
ATOM 607 C C . ALA A 1 76 ? -3.859 -9.892 4.648 1.00 97.88 76 ALA A C 1
ATOM 609 O O . ALA A 1 76 ? -4.369 -9.693 5.751 1.00 97.88 76 ALA A O 1
ATOM 610 N N . ALA A 1 77 ? -4.251 -10.887 3.848 1.00 96.25 77 ALA A N 1
ATOM 611 C CA . ALA A 1 77 ? -5.322 -11.819 4.182 1.00 96.25 77 ALA A CA 1
ATOM 612 C C . ALA A 1 77 ? -4.972 -12.731 5.367 1.00 96.25 77 ALA A C 1
ATOM 614 O O . ALA A 1 77 ? -5.832 -12.976 6.210 1.00 96.25 77 ALA A O 1
ATOM 615 N N . GLU A 1 78 ? -3.727 -13.196 5.483 1.00 97.19 78 GLU A N 1
ATOM 616 C CA . GLU A 1 78 ? -3.264 -13.976 6.637 1.00 97.19 78 GLU A CA 1
ATOM 617 C C . GLU A 1 78 ? -3.344 -13.169 7.938 1.00 97.19 78 GLU A C 1
ATOM 619 O O . GLU A 1 78 ? -3.873 -13.665 8.935 1.00 97.19 78 GLU A O 1
ATOM 624 N N . HIS A 1 79 ? -2.900 -11.906 7.932 1.00 96.88 79 HIS A N 1
ATOM 625 C CA . HIS A 1 79 ? -3.030 -11.020 9.094 1.00 96.88 79 HIS A CA 1
ATOM 626 C C . HIS A 1 79 ? -4.487 -10.709 9.433 1.00 96.88 79 HIS A C 1
ATOM 628 O O . HIS A 1 79 ? -4.853 -10.711 10.609 1.00 96.88 79 HIS A O 1
ATOM 634 N N . GLN A 1 80 ? -5.327 -10.483 8.421 1.00 94.44 80 GLN A N 1
ATOM 635 C CA . GLN A 1 80 ? -6.760 -10.297 8.611 1.00 94.44 80 GLN A CA 1
ATOM 636 C C . GLN A 1 80 ? -7.380 -11.537 9.268 1.00 94.44 80 GLN A C 1
ATOM 638 O O . GLN A 1 80 ? -7.973 -11.427 10.336 1.00 94.44 80 GLN A O 1
ATOM 643 N N . ALA A 1 81 ? -7.199 -12.722 8.683 1.00 93.06 81 ALA A N 1
ATOM 644 C CA . ALA A 1 81 ? -7.733 -13.972 9.220 1.00 93.06 81 ALA A CA 1
ATOM 645 C C . ALA A 1 81 ? -7.258 -14.240 10.652 1.00 93.06 81 ALA A C 1
ATOM 647 O O . ALA A 1 81 ? -8.058 -14.602 11.506 1.00 93.06 81 ALA A O 1
ATOM 648 N N . THR A 1 82 ? -5.976 -13.998 10.923 1.00 93.31 82 THR A N 1
ATOM 649 C CA . THR A 1 82 ? -5.376 -14.140 12.255 1.00 93.31 82 THR A CA 1
ATOM 650 C C . THR A 1 82 ? -6.043 -13.222 13.282 1.00 93.31 82 THR A C 1
ATOM 652 O O . THR A 1 82 ? -6.353 -13.654 14.390 1.00 93.31 82 THR A O 1
ATOM 655 N N . LEU A 1 83 ? -6.302 -11.964 12.913 1.00 92.25 83 LEU A N 1
ATOM 656 C CA . LEU A 1 83 ? -6.988 -10.999 13.770 1.00 92.25 83 LEU A CA 1
ATOM 657 C C . LEU A 1 83 ? -8.433 -11.422 14.060 1.00 92.25 83 LEU A C 1
ATOM 659 O O . LEU A 1 83 ? -8.851 -11.405 15.214 1.00 92.25 83 LEU A O 1
ATOM 663 N N . TYR A 1 84 ? -9.190 -11.806 13.030 1.00 90.12 84 TYR A N 1
ATOM 664 C CA . TYR A 1 84 ? -10.585 -12.218 13.195 1.00 90.12 84 TYR A CA 1
ATOM 665 C C . TYR A 1 84 ? -10.712 -13.510 14.001 1.00 90.12 84 TYR A C 1
ATOM 667 O O . TYR A 1 84 ? -11.514 -13.542 14.929 1.00 90.12 84 TYR A O 1
ATOM 675 N N . ALA A 1 85 ? -9.882 -14.522 13.733 1.00 88.88 85 ALA A N 1
ATOM 676 C CA . ALA A 1 85 ? -9.869 -15.761 14.509 1.00 88.88 85 ALA A CA 1
ATOM 677 C C . ALA A 1 85 ? -9.611 -15.481 16.000 1.00 88.88 85 ALA A C 1
ATOM 679 O O . ALA A 1 85 ? -10.396 -15.891 16.852 1.00 88.88 85 ALA A O 1
ATOM 680 N N . ALA A 1 86 ? -8.592 -14.672 16.317 1.00 88.25 86 ALA A N 1
ATOM 681 C CA . ALA A 1 86 ? -8.285 -14.298 17.700 1.00 88.25 86 ALA A CA 1
ATOM 682 C C . ALA A 1 86 ? -9.433 -13.539 18.394 1.00 88.25 86 ALA A C 1
ATOM 684 O O . ALA A 1 86 ? -9.604 -13.639 19.608 1.00 88.25 86 ALA A O 1
ATOM 685 N N . ILE A 1 87 ? -10.214 -12.765 17.638 1.00 87.38 87 ILE A N 1
ATOM 686 C CA . ILE A 1 87 ? -11.349 -11.997 18.155 1.00 87.38 87 ILE A CA 1
ATOM 687 C C . ILE A 1 87 ? -12.607 -12.866 18.301 1.00 87.38 87 ILE A C 1
ATOM 689 O O . ILE A 1 87 ? -13.410 -12.604 19.198 1.00 87.38 87 ILE A O 1
ATOM 693 N N . GLU A 1 88 ? -12.817 -13.860 17.441 1.00 84.94 88 GLU A N 1
ATOM 694 C CA . GLU A 1 88 ? -14.031 -14.689 17.408 1.00 84.94 88 GLU A CA 1
ATOM 695 C C . GLU A 1 88 ? -13.953 -15.919 18.321 1.00 84.94 88 GLU A C 1
ATOM 697 O O . GLU A 1 88 ? -14.957 -16.265 18.940 1.00 84.94 88 GLU A O 1
ATOM 702 N N . GLU A 1 89 ? -12.779 -16.533 18.492 1.00 81.25 89 GLU A N 1
ATOM 703 C CA . GLU A 1 89 ? -12.597 -17.775 19.268 1.00 81.25 89 GLU A CA 1
ATOM 704 C C . GLU A 1 89 ? -12.753 -17.607 20.795 1.00 81.25 89 GLU A C 1
ATOM 706 O O . GLU A 1 89 ? -12.536 -18.548 21.555 1.00 81.25 89 GLU A O 1
ATOM 711 N N . ALA A 1 90 ? -13.128 -16.413 21.271 1.00 68.12 90 ALA A N 1
ATOM 712 C CA . ALA A 1 90 ? -13.272 -16.049 22.688 1.00 68.12 90 ALA A CA 1
ATOM 713 C C . ALA A 1 90 ? -12.024 -16.309 23.564 1.00 68.12 90 ALA A C 1
ATOM 715 O O . ALA A 1 90 ? -12.070 -16.122 24.781 1.00 68.12 90 ALA A O 1
ATOM 716 N N . SER A 1 91 ? -10.891 -16.681 22.961 1.00 79.69 91 SER A N 1
ATOM 717 C CA . SER A 1 91 ? -9.593 -16.738 23.619 1.00 79.69 91 SER A CA 1
ATOM 718 C C . SER A 1 91 ? -9.110 -15.327 23.937 1.00 79.69 91 SER A C 1
ATOM 720 O O . SER A 1 91 ? -9.258 -14.413 23.124 1.00 79.69 91 SER A O 1
ATOM 722 N N . TRP A 1 92 ? -8.502 -15.137 25.108 1.00 84.38 92 TRP A N 1
ATOM 723 C CA . TRP A 1 92 ? -7.895 -13.851 25.425 1.00 84.38 92 TRP A CA 1
ATOM 724 C C . TRP A 1 92 ? -6.738 -13.559 24.464 1.00 84.38 92 TRP A C 1
ATOM 726 O O . TRP A 1 92 ? -5.850 -14.391 24.275 1.00 84.38 92 TRP A O 1
ATOM 736 N N . CYS A 1 93 ? -6.724 -12.349 23.911 1.00 86.69 93 CYS A N 1
ATOM 737 C CA . CYS A 1 93 ? -5.609 -11.834 23.138 1.00 86.69 93 CYS A CA 1
ATOM 738 C C . CYS A 1 93 ? -5.284 -10.404 23.571 1.00 86.69 93 CYS A C 1
ATOM 740 O O . CYS A 1 93 ? -6.178 -9.603 23.847 1.00 86.69 93 CYS A O 1
ATOM 742 N N . SER A 1 94 ? -3.992 -10.073 23.615 1.00 88.62 94 SER A N 1
ATOM 743 C CA . SER A 1 94 ? -3.545 -8.723 23.952 1.00 88.62 94 SER A CA 1
ATOM 744 C C . SER A 1 94 ? -4.122 -7.696 22.959 1.00 88.62 94 SER A C 1
ATOM 746 O O . SER A 1 94 ? -3.954 -7.865 21.741 1.00 88.62 94 SER A O 1
ATOM 748 N N . PRO A 1 95 ? -4.734 -6.591 23.435 1.00 89.62 95 PRO A N 1
ATOM 749 C CA . PRO A 1 95 ? -5.159 -5.488 22.572 1.00 89.62 95 PRO A CA 1
ATOM 750 C C . PRO A 1 95 ? -4.007 -4.912 21.740 1.00 89.62 95 PRO A C 1
ATOM 752 O O . PRO A 1 95 ? -4.209 -4.549 20.578 1.00 89.62 95 PRO A O 1
ATOM 755 N N . ALA A 1 96 ? -2.793 -4.898 22.309 1.00 90.88 96 ALA A N 1
ATOM 756 C CA . ALA A 1 96 ? -1.573 -4.470 21.631 1.00 90.88 96 ALA A CA 1
ATOM 757 C C . ALA A 1 96 ? -1.241 -5.387 20.449 1.00 90.88 96 ALA A C 1
ATOM 759 O O . ALA A 1 96 ? -1.026 -4.915 19.335 1.00 90.88 96 ALA A O 1
ATOM 760 N N . TRP A 1 97 ? -1.256 -6.706 20.670 1.00 93.00 97 TRP A N 1
ATOM 761 C CA . TRP A 1 97 ? -1.003 -7.687 19.613 1.00 93.00 97 TRP A CA 1
ATOM 762 C C . TRP A 1 97 ? -2.058 -7.602 18.510 1.00 93.00 97 TRP A C 1
ATOM 764 O O . TRP A 1 97 ? -1.725 -7.614 17.325 1.00 93.00 97 TRP A O 1
ATOM 774 N N . SER A 1 98 ? -3.326 -7.447 18.897 1.00 93.56 98 SER A N 1
ATOM 775 C CA . SER A 1 98 ? -4.437 -7.309 17.952 1.00 93.56 98 SER A CA 1
ATOM 776 C C . SER A 1 98 ? -4.246 -6.072 17.075 1.00 93.56 98 SER A C 1
ATOM 778 O O . SER A 1 98 ? -4.374 -6.140 15.854 1.00 93.56 98 SER A O 1
ATOM 780 N N . PHE A 1 99 ? -3.860 -4.946 17.681 1.00 95.31 99 PHE A N 1
ATOM 781 C CA . PHE A 1 99 ? -3.587 -3.718 16.946 1.00 95.31 99 PHE A CA 1
ATOM 782 C C . PHE A 1 99 ? -2.382 -3.855 16.011 1.00 95.31 99 PHE A C 1
ATOM 784 O O . PHE A 1 99 ? -2.470 -3.498 14.840 1.00 95.31 99 PHE A O 1
ATOM 791 N N . VAL A 1 100 ? -1.264 -4.400 16.497 1.00 96.19 100 VAL A N 1
ATOM 792 C CA . VAL A 1 100 ? -0.063 -4.620 15.677 1.00 96.19 100 VAL A CA 1
ATOM 793 C C . VAL A 1 100 ? -0.376 -5.549 14.496 1.00 96.19 100 VAL A C 1
ATOM 795 O O . VAL A 1 100 ? 0.099 -5.315 13.387 1.00 96.19 100 VAL A O 1
ATOM 798 N N . THR A 1 101 ? -1.224 -6.558 14.692 1.00 96.56 101 THR A N 1
ATOM 799 C CA . THR A 1 101 ? -1.685 -7.452 13.618 1.00 96.56 101 THR A CA 1
ATOM 800 C C . THR A 1 101 ? -2.530 -6.702 12.586 1.00 96.56 101 THR A C 1
ATOM 802 O O . THR A 1 101 ? -2.275 -6.815 11.386 1.00 96.56 101 THR A O 1
ATOM 805 N N . ALA A 1 102 ? -3.469 -5.861 13.033 1.00 96.44 102 ALA A N 1
ATOM 806 C CA . ALA A 1 102 ? -4.242 -4.982 12.153 1.00 96.44 102 ALA A CA 1
ATOM 807 C C . ALA A 1 102 ? -3.354 -3.976 11.392 1.00 96.44 102 ALA A C 1
ATOM 809 O O . ALA A 1 102 ? -3.582 -3.698 10.214 1.00 96.44 102 ALA A O 1
ATOM 810 N N . TYR A 1 103 ? -2.299 -3.468 12.035 1.00 97.81 103 TYR A N 1
ATOM 811 C CA . TYR A 1 103 ? -1.297 -2.630 11.389 1.00 97.81 103 TYR A CA 1
ATOM 812 C C . TYR A 1 103 ? -0.586 -3.370 10.253 1.00 97.81 103 TYR A C 1
ATOM 814 O O . TYR A 1 103 ? -0.429 -2.795 9.180 1.00 97.81 103 TYR A O 1
ATOM 822 N N . TYR A 1 104 ? -0.167 -4.627 10.441 1.00 98.38 104 TYR A N 1
ATOM 823 C CA . TYR A 1 104 ? 0.494 -5.379 9.369 1.00 98.38 104 TYR A CA 1
ATOM 824 C C . TYR A 1 104 ? -0.465 -5.733 8.228 1.00 98.38 104 TYR A C 1
ATOM 826 O O . TYR A 1 104 ? -0.086 -5.597 7.065 1.00 98.38 104 TYR A O 1
ATOM 834 N N . TRP A 1 105 ? -1.722 -6.069 8.532 1.00 97.44 105 TRP A N 1
ATOM 835 C CA . TRP A 1 105 ? -2.777 -6.189 7.517 1.00 97.44 105 TRP A CA 1
ATOM 836 C C . TRP A 1 105 ? -2.874 -4.921 6.646 1.00 97.44 105 TRP A C 1
ATOM 838 O O . TRP A 1 105 ? -2.856 -4.988 5.411 1.00 97.44 105 TRP A O 1
ATOM 848 N N . SER A 1 106 ? -2.894 -3.756 7.293 1.00 97.88 106 SER A N 1
ATOM 849 C CA . SER A 1 106 ? -2.900 -2.447 6.639 1.00 97.88 106 SER A CA 1
ATOM 850 C C . SER A 1 106 ? -1.621 -2.176 5.840 1.00 97.88 106 SER A C 1
ATOM 852 O O . SER A 1 106 ? -1.675 -1.785 4.676 1.00 97.88 106 SER A O 1
ATOM 854 N N . PHE A 1 107 ? -0.458 -2.447 6.432 1.00 98.56 107 PHE A N 1
ATOM 855 C CA . PHE A 1 107 ? 0.860 -2.241 5.837 1.00 98.56 107 PHE A CA 1
ATOM 856 C C . PHE A 1 107 ? 1.015 -3.002 4.516 1.00 98.56 107 PHE A C 1
ATOM 858 O O . PHE A 1 107 ? 1.422 -2.415 3.512 1.00 98.56 107 PHE A O 1
ATOM 865 N N . PHE A 1 108 ? 0.648 -4.286 4.488 1.00 98.62 108 PHE A N 1
ATOM 866 C CA . PHE A 1 108 ? 0.709 -5.084 3.265 1.00 98.62 108 PHE A CA 1
ATOM 867 C C . PHE A 1 108 ? -0.334 -4.645 2.233 1.00 98.62 108 PHE A C 1
ATOM 869 O O . PHE A 1 108 ? -0.020 -4.604 1.044 1.00 98.62 108 PHE A O 1
ATOM 876 N N . SER A 1 109 ? -1.526 -4.222 2.671 1.00 98.62 109 SER A N 1
ATOM 877 C CA . SER A 1 109 ? -2.546 -3.645 1.781 1.00 98.62 109 SER A CA 1
ATOM 878 C C . SER A 1 109 ? -2.057 -2.355 1.108 1.00 98.62 109 SER A C 1
ATOM 880 O O . SER A 1 109 ? -2.229 -2.168 -0.094 1.00 98.62 109 SER A O 1
ATOM 882 N N . VAL A 1 110 ? -1.390 -1.476 1.856 1.00 98.31 110 VAL A N 1
ATOM 883 C CA . VAL A 1 110 ? -0.785 -0.248 1.325 1.00 98.31 110 VAL A CA 1
ATOM 884 C C . VAL A 1 110 ? 0.379 -0.546 0.391 1.00 98.31 110 VAL A C 1
ATOM 886 O O . VAL A 1 110 ? 0.515 0.093 -0.655 1.00 98.31 110 VAL A O 1
ATOM 889 N N . LEU A 1 111 ? 1.231 -1.506 0.746 1.00 98.44 111 LEU A N 1
ATOM 890 C CA . LEU A 1 111 ? 2.334 -1.898 -0.118 1.00 98.44 111 LEU A CA 1
ATOM 891 C C . LEU A 1 111 ? 1.791 -2.450 -1.444 1.00 98.44 111 LEU A C 1
ATOM 893 O O . LEU A 1 111 ? 2.223 -2.003 -2.500 1.00 98.44 111 LEU A O 1
ATOM 897 N N . ALA A 1 112 ? 0.761 -3.300 -1.407 1.00 98.62 112 ALA A N 1
ATOM 898 C CA . ALA A 1 112 ? 0.046 -3.760 -2.597 1.00 98.62 112 ALA A CA 1
ATOM 899 C C . ALA A 1 112 ? -0.545 -2.594 -3.415 1.00 98.62 112 ALA A C 1
ATOM 901 O O . ALA A 1 112 ? -0.331 -2.513 -4.622 1.00 98.62 112 ALA A O 1
ATOM 902 N N . LEU A 1 113 ? -1.232 -1.648 -2.770 1.00 98.50 113 LEU A N 1
ATOM 903 C CA . LEU A 1 113 ? -1.819 -0.483 -3.439 1.00 98.50 113 LEU A CA 1
ATOM 904 C C . LEU A 1 113 ? -0.763 0.391 -4.133 1.00 98.50 113 LEU A C 1
ATOM 906 O O . LEU A 1 113 ? -0.912 0.755 -5.296 1.00 98.50 113 LEU A O 1
ATOM 910 N N . THR A 1 114 ? 0.327 0.710 -3.440 1.00 98.31 114 THR A N 1
ATOM 911 C CA . THR A 1 114 ? 1.414 1.525 -4.002 1.00 98.31 114 THR A CA 1
ATOM 912 C C . THR A 1 114 ? 2.155 0.794 -5.124 1.00 98.31 114 THR A C 1
ATOM 914 O O . THR A 1 114 ? 2.553 1.425 -6.102 1.00 98.31 114 THR A O 1
ATOM 917 N N . ARG A 1 115 ? 2.292 -0.541 -5.045 1.00 97.94 115 ARG A N 1
ATOM 918 C CA . ARG A 1 115 ? 2.783 -1.371 -6.158 1.00 97.94 115 ARG A CA 1
ATOM 919 C C . ARG A 1 115 ? 1.845 -1.298 -7.356 1.00 97.94 115 ARG A C 1
ATOM 921 O O . ARG A 1 115 ? 2.332 -1.068 -8.453 1.00 97.94 115 ARG A O 1
ATOM 928 N N . LEU A 1 116 ? 0.529 -1.412 -7.162 1.00 97.94 116 LEU A N 1
ATOM 929 C CA . LEU A 1 116 ? -0.461 -1.249 -8.237 1.00 97.94 116 LEU A CA 1
ATOM 930 C C . LEU A 1 116 ? -0.434 0.145 -8.871 1.00 97.94 116 LEU A C 1
ATOM 932 O O . LEU A 1 116 ? -0.850 0.275 -10.014 1.00 97.94 116 LEU A O 1
ATOM 936 N N . ALA A 1 117 ? 0.034 1.172 -8.163 1.00 97.38 117 ALA A N 1
ATOM 937 C CA . ALA A 1 117 ? 0.189 2.531 -8.686 1.00 97.38 117 ALA A CA 1
ATOM 938 C C . ALA A 1 117 ? 1.573 2.804 -9.308 1.00 97.38 117 ALA A C 1
ATOM 940 O O . ALA A 1 117 ? 1.810 3.894 -9.815 1.00 97.38 117 ALA A O 1
ATOM 941 N N . GLY A 1 118 ? 2.510 1.851 -9.253 1.00 97.06 118 GLY A N 1
ATOM 942 C CA . GLY A 1 118 ? 3.851 2.027 -9.818 1.00 97.06 118 GLY A CA 1
ATOM 943 C C . GLY A 1 118 ? 4.742 3.007 -9.040 1.00 97.06 118 GLY A C 1
ATOM 944 O O . GLY A 1 118 ? 5.845 3.298 -9.485 1.00 97.06 118 GLY A O 1
ATOM 945 N N . ASP A 1 119 ? 4.317 3.494 -7.871 1.00 97.25 119 ASP A N 1
ATOM 946 C CA . ASP A 1 119 ? 5.065 4.408 -6.991 1.00 97.25 119 ASP A CA 1
ATOM 947 C C . ASP A 1 119 ? 5.078 3.825 -5.577 1.00 97.25 119 ASP A C 1
ATOM 949 O O . ASP A 1 119 ? 4.168 4.044 -4.780 1.00 97.25 119 ASP A O 1
ATOM 953 N N . SER A 1 120 ? 6.100 3.023 -5.283 1.00 97.81 120 SER A N 1
ATOM 954 C CA . SER A 1 120 ? 6.155 2.163 -4.102 1.00 97.81 120 SER A CA 1
ATOM 955 C C . SE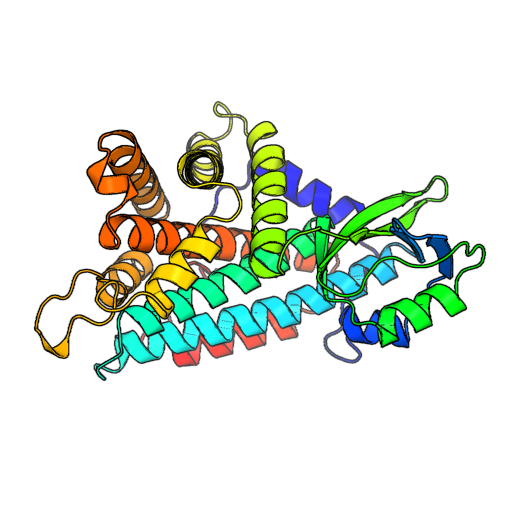R A 1 120 ? 7.544 2.156 -3.459 1.00 97.81 120 SER A C 1
ATOM 957 O O . SER A 1 120 ? 8.408 2.989 -3.745 1.00 97.81 120 SER A O 1
ATOM 959 N N . THR A 1 121 ? 7.764 1.219 -2.545 1.00 98.06 121 THR A N 1
ATOM 960 C CA . THR A 1 121 ? 9.041 1.003 -1.867 1.00 98.06 121 THR A CA 1
ATOM 961 C C . THR A 1 121 ? 9.578 -0.384 -2.147 1.00 98.06 121 THR A C 1
ATOM 963 O O . THR A 1 121 ? 8.815 -1.340 -2.249 1.00 98.06 121 THR A O 1
ATOM 966 N N . TRP A 1 122 ? 10.897 -0.526 -2.179 1.00 97.44 122 TRP A N 1
ATOM 967 C CA . TRP A 1 122 ? 11.553 -1.816 -2.317 1.00 97.44 122 TRP A CA 1
ATOM 968 C C . TRP A 1 122 ? 12.762 -1.898 -1.394 1.00 97.44 122 TRP A C 1
ATOM 970 O O . TRP A 1 122 ? 13.673 -1.075 -1.473 1.00 97.44 122 TRP A O 1
ATOM 980 N N . PHE A 1 123 ? 12.775 -2.886 -0.502 1.00 97.19 123 PHE A N 1
ATOM 981 C CA . PHE A 1 123 ? 13.958 -3.171 0.295 1.00 97.19 123 PHE A CA 1
ATOM 982 C C . PHE A 1 123 ? 15.004 -3.889 -0.560 1.00 97.19 123 PHE A C 1
ATOM 984 O O . PHE A 1 123 ? 14.751 -4.983 -1.069 1.00 97.19 123 PHE A O 1
ATOM 991 N N . LEU A 1 124 ? 16.180 -3.278 -0.696 1.00 97.56 124 LEU A N 1
ATOM 992 C CA . LEU A 1 124 ? 17.319 -3.850 -1.402 1.00 97.56 124 LEU A CA 1
ATOM 993 C C . LEU A 1 124 ? 18.515 -3.928 -0.457 1.00 97.56 124 LEU A C 1
ATOM 995 O O . LEU A 1 124 ? 18.996 -2.917 0.057 1.00 97.56 124 LEU A O 1
ATOM 999 N N . ASP A 1 125 ? 18.992 -5.148 -0.228 1.00 97.31 125 ASP A N 1
ATOM 1000 C CA . ASP A 1 125 ? 20.221 -5.374 0.520 1.00 97.31 125 ASP A CA 1
ATOM 1001 C C . ASP A 1 125 ? 21.465 -4.994 -0.306 1.00 97.31 125 ASP A C 1
ATOM 1003 O O . ASP A 1 125 ? 21.408 -4.670 -1.497 1.00 97.31 125 ASP A O 1
ATOM 1007 N N . LYS A 1 126 ? 22.626 -5.026 0.351 1.00 97.44 126 LYS A N 1
ATOM 1008 C CA . LYS A 1 126 ? 23.904 -4.682 -0.278 1.00 97.44 126 LYS A CA 1
ATOM 1009 C C . LYS A 1 126 ? 24.231 -5.603 -1.458 1.00 97.44 126 LYS A C 1
ATOM 1011 O O . LYS A 1 126 ? 24.783 -5.130 -2.448 1.00 97.44 126 LYS A O 1
ATOM 1016 N N . THR A 1 127 ? 23.896 -6.887 -1.363 1.00 97.62 127 THR A N 1
ATOM 1017 C CA . THR A 1 127 ? 24.169 -7.885 -2.406 1.00 97.62 127 THR A CA 1
ATOM 1018 C C . THR A 1 127 ? 23.359 -7.586 -3.663 1.00 97.62 127 THR A C 1
ATOM 1020 O O . THR A 1 127 ? 23.912 -7.565 -4.760 1.00 97.62 127 THR A O 1
ATOM 1023 N N . ALA A 1 128 ? 22.077 -7.272 -3.500 1.00 97.19 128 ALA A N 1
ATOM 1024 C CA . ALA A 1 128 ? 21.169 -6.899 -4.571 1.00 97.19 128 ALA A CA 1
ATOM 1025 C C . ALA A 1 128 ? 21.638 -5.652 -5.322 1.00 97.19 128 ALA A C 1
ATOM 1027 O O . ALA A 1 128 ? 21.665 -5.641 -6.550 1.00 97.19 128 ALA A O 1
ATOM 1028 N N . LEU A 1 129 ? 22.040 -4.616 -4.583 1.00 97.31 129 LEU A N 1
ATOM 1029 C CA . LEU A 1 129 ? 22.518 -3.369 -5.178 1.00 97.31 129 LEU A CA 1
ATOM 1030 C C . LEU A 1 129 ? 23.843 -3.557 -5.920 1.00 97.31 129 LEU A C 1
ATOM 1032 O O . LEU A 1 129 ? 24.002 -3.015 -7.006 1.00 97.31 129 LEU A O 1
ATOM 1036 N N . ILE A 1 130 ? 24.768 -4.356 -5.376 1.00 97.50 130 ILE A N 1
ATOM 1037 C CA . ILE A 1 130 ? 26.016 -4.711 -6.072 1.00 97.50 130 ILE A CA 1
ATOM 1038 C C . ILE A 1 130 ? 25.716 -5.488 -7.358 1.00 97.50 130 ILE A C 1
ATOM 1040 O O . ILE A 1 130 ? 26.363 -5.258 -8.375 1.00 97.50 130 ILE A O 1
ATOM 1044 N N . ALA A 1 131 ? 24.755 -6.415 -7.328 1.00 96.88 131 ALA A N 1
ATOM 1045 C CA . ALA A 1 131 ? 24.370 -7.171 -8.515 1.00 96.88 131 ALA A CA 1
ATOM 1046 C C . ALA A 1 131 ? 23.797 -6.254 -9.606 1.00 96.88 131 ALA A C 1
ATOM 1048 O O . ALA A 1 131 ? 24.220 -6.347 -10.753 1.00 96.88 131 ALA A O 1
ATOM 1049 N N . MET A 1 132 ? 22.902 -5.326 -9.249 1.00 97.12 132 MET A N 1
ATOM 1050 C CA . MET A 1 132 ? 22.360 -4.345 -10.196 1.00 97.12 132 MET A CA 1
ATOM 1051 C C . MET A 1 132 ? 23.440 -3.405 -10.745 1.00 97.12 132 MET A C 1
ATOM 1053 O O . MET A 1 132 ? 23.505 -3.199 -11.950 1.00 97.12 132 MET A O 1
ATOM 1057 N N . GLU A 1 133 ? 24.321 -2.877 -9.892 1.00 97.50 133 GLU A N 1
ATOM 1058 C CA . GLU A 1 133 ? 25.429 -2.005 -10.308 1.00 97.50 133 GLU A CA 1
ATOM 1059 C C . GLU A 1 133 ? 26.345 -2.692 -11.330 1.00 97.50 133 GLU A C 1
ATOM 1061 O O . GLU A 1 133 ? 26.741 -2.075 -12.314 1.00 97.50 133 GLU A O 1
ATOM 1066 N N . LYS A 1 134 ? 26.653 -3.981 -11.132 1.00 97.31 134 LYS A N 1
ATOM 1067 C CA . LYS A 1 134 ? 27.478 -4.767 -12.065 1.00 97.31 134 LYS A CA 1
ATOM 1068 C C . LYS A 1 134 ? 26.832 -4.961 -13.436 1.00 97.31 134 LYS A C 1
ATOM 1070 O O . LYS A 1 134 ? 27.549 -5.175 -14.406 1.00 97.31 134 LYS A O 1
ATOM 1075 N N . LEU A 1 135 ? 25.503 -4.926 -13.505 1.00 96.94 135 LEU A N 1
ATOM 1076 C CA . LEU A 1 135 ? 24.742 -5.046 -14.748 1.00 96.94 135 LEU A CA 1
ATOM 1077 C C . LEU A 1 135 ? 24.531 -3.686 -15.440 1.00 96.94 135 LEU A C 1
ATOM 1079 O O . LEU A 1 135 ? 23.983 -3.654 -16.541 1.00 96.94 135 LEU A O 1
ATOM 1083 N N . ALA A 1 136 ? 24.925 -2.573 -14.808 1.00 97.50 136 ALA A N 1
ATOM 1084 C CA . ALA A 1 136 ? 24.682 -1.229 -15.317 1.00 97.50 136 ALA A CA 1
ATOM 1085 C C . ALA A 1 136 ? 25.528 -0.914 -16.555 1.00 97.50 136 ALA A C 1
ATOM 1087 O O . ALA A 1 136 ? 26.753 -1.013 -16.524 1.00 97.50 136 ALA A O 1
ATOM 1088 N N . GLN A 1 137 ? 24.876 -0.453 -17.626 1.00 97.56 137 GLN A N 1
ATOM 1089 C CA . GLN A 1 137 ? 25.554 0.022 -18.840 1.00 97.56 137 GLN A CA 1
ATOM 1090 C C . GLN A 1 137 ? 26.454 1.227 -18.547 1.00 97.56 137 GLN A C 1
ATOM 1092 O O . GLN A 1 137 ? 27.534 1.366 -19.116 1.00 97.56 137 GLN A O 1
ATOM 1097 N N . THR A 1 138 ? 26.007 2.095 -17.638 1.00 96.69 138 THR A N 1
ATOM 1098 C CA . THR A 1 138 ? 26.786 3.217 -17.113 1.00 96.69 138 THR A CA 1
ATOM 1099 C C . THR A 1 138 ? 26.782 3.168 -15.591 1.00 96.69 138 THR A C 1
ATOM 1101 O O . THR A 1 138 ? 25.722 3.127 -14.966 1.00 96.69 138 THR A O 1
ATOM 1104 N N . SER A 1 139 ? 27.965 3.162 -14.974 1.00 96.38 139 SER A N 1
ATOM 1105 C CA . SER A 1 139 ? 28.087 3.137 -13.517 1.00 96.38 139 SER A CA 1
ATOM 1106 C C . SER A 1 139 ? 29.113 4.144 -13.018 1.00 96.38 139 SER A C 1
ATOM 1108 O O . SER A 1 139 ? 30.253 4.171 -13.475 1.00 96.38 139 SER A O 1
ATOM 1110 N N . SER A 1 140 ? 28.696 4.957 -12.051 1.00 96.31 140 SER A N 1
ATOM 1111 C CA . SER A 1 140 ? 29.572 5.822 -11.244 1.00 96.31 140 SER A CA 1
ATOM 1112 C C . SER A 1 140 ? 29.480 5.498 -9.747 1.00 96.31 140 SER A C 1
ATOM 1114 O O . SER A 1 140 ? 30.003 6.230 -8.907 1.00 96.31 140 SER A O 1
ATOM 1116 N N . GLY A 1 141 ? 28.799 4.401 -9.406 1.00 95.12 141 GLY A N 1
ATOM 1117 C CA . GLY A 1 141 ? 28.567 3.934 -8.046 1.00 95.12 141 GLY A CA 1
ATOM 1118 C C . GLY A 1 141 ? 27.183 3.312 -7.889 1.00 95.12 141 GLY A C 1
ATOM 1119 O O . GLY A 1 141 ? 26.506 2.990 -8.864 1.00 95.12 141 GLY A O 1
ATOM 1120 N N . ARG A 1 142 ? 26.737 3.179 -6.638 1.00 95.94 142 ARG A N 1
ATOM 1121 C CA . ARG A 1 142 ? 25.415 2.648 -6.281 1.00 95.94 142 ARG A CA 1
ATOM 1122 C C . ARG A 1 142 ? 24.840 3.361 -5.057 1.00 95.94 142 ARG A C 1
ATOM 1124 O O . ARG A 1 142 ? 25.618 3.835 -4.219 1.00 95.94 142 ARG A O 1
ATOM 1131 N N . PRO A 1 143 ? 23.508 3.383 -4.893 1.00 96.62 143 PRO A N 1
ATOM 1132 C CA . PRO A 1 143 ? 22.888 3.868 -3.671 1.00 96.62 143 PRO A CA 1
ATOM 1133 C C . PRO A 1 143 ? 23.237 2.994 -2.456 1.00 96.62 143 PRO A C 1
ATOM 1135 O O . PRO A 1 143 ? 23.719 1.863 -2.572 1.00 96.62 143 PRO A O 1
ATOM 1138 N N . GLY A 1 144 ? 22.973 3.525 -1.261 1.00 96.31 144 GLY A N 1
ATOM 1139 C CA . GLY A 1 144 ? 23.072 2.770 -0.012 1.00 96.31 144 GLY A CA 1
ATOM 1140 C C . GLY A 1 144 ? 22.003 1.677 0.098 1.00 96.31 144 GLY A C 1
ATOM 1141 O O . GLY A 1 144 ? 20.891 1.830 -0.408 1.00 96.31 144 GLY A O 1
ATOM 1142 N N . ALA A 1 145 ? 22.336 0.582 0.790 1.00 97.25 145 ALA A N 1
ATOM 1143 C CA . ALA A 1 145 ? 21.398 -0.501 1.088 1.00 97.25 145 ALA A CA 1
ATOM 1144 C C . ALA A 1 145 ? 20.262 -0.054 2.018 1.00 97.25 145 ALA A C 1
ATOM 1146 O O . ALA A 1 145 ? 20.413 0.882 2.802 1.00 97.25 145 ALA A O 1
ATOM 1147 N N . GLY A 1 146 ? 19.140 -0.766 1.947 1.00 97.69 146 GLY A N 1
ATOM 1148 C CA . GLY A 1 146 ? 17.948 -0.514 2.745 1.00 97.69 146 GLY A CA 1
ATOM 1149 C C . GLY A 1 146 ? 16.730 -0.220 1.879 1.00 97.69 146 GLY A C 1
ATOM 1150 O O . GLY A 1 146 ? 16.642 -0.643 0.722 1.00 97.69 146 GLY A O 1
ATOM 1151 N N . THR A 1 147 ? 15.774 0.509 2.446 1.00 98.06 147 THR A N 1
ATOM 1152 C CA . THR A 1 147 ? 14.525 0.839 1.763 1.00 98.06 147 THR A CA 1
ATOM 1153 C C . THR A 1 147 ? 14.745 1.886 0.682 1.00 98.06 147 THR A C 1
ATOM 1155 O O . THR A 1 147 ? 15.160 3.015 0.958 1.00 98.06 147 THR A O 1
ATOM 1158 N N . GLN A 1 148 ? 14.395 1.530 -0.547 1.00 98.25 148 GLN A N 1
ATOM 1159 C CA . GLN A 1 148 ? 14.413 2.417 -1.700 1.00 98.25 148 GLN A CA 1
ATOM 1160 C C . GLN A 1 148 ? 12.989 2.861 -2.042 1.00 98.25 148 GLN A C 1
ATOM 1162 O O . GLN A 1 148 ? 12.053 2.072 -1.922 1.00 98.25 148 GLN A O 1
ATOM 1167 N N . PHE A 1 149 ? 12.819 4.097 -2.506 1.00 98.44 149 PHE A N 1
ATOM 1168 C CA . PHE A 1 149 ? 11.656 4.461 -3.309 1.00 98.44 149 PHE A CA 1
ATOM 1169 C C . PHE A 1 149 ? 11.840 3.930 -4.719 1.00 98.44 149 PHE A C 1
ATOM 1171 O O . PHE A 1 149 ? 12.944 3.965 -5.262 1.00 98.44 149 PHE A O 1
ATOM 1178 N N . MET A 1 150 ? 10.749 3.471 -5.307 1.00 97.69 150 MET A N 1
ATOM 1179 C CA . MET A 1 150 ? 10.734 2.904 -6.637 1.00 97.69 150 MET A CA 1
ATOM 1180 C C . MET A 1 150 ? 9.537 3.469 -7.395 1.00 97.69 150 MET A C 1
ATOM 1182 O O . MET A 1 150 ? 8.401 3.323 -6.948 1.00 97.69 150 MET A O 1
ATOM 1186 N N . THR A 1 151 ? 9.808 4.112 -8.526 1.00 98.00 151 THR A N 1
ATOM 1187 C CA . THR A 1 151 ? 8.800 4.751 -9.376 1.00 98.00 151 THR A CA 1
ATOM 1188 C C . THR A 1 151 ? 8.919 4.208 -10.793 1.00 98.00 151 THR A C 1
ATOM 1190 O O . THR A 1 151 ? 10.031 4.095 -11.309 1.00 98.00 151 THR A O 1
ATOM 1193 N N . VAL A 1 152 ? 7.787 3.876 -11.404 1.00 97.38 152 VAL A N 1
ATOM 1194 C CA . VAL A 1 152 ? 7.687 3.430 -12.793 1.00 97.38 152 VAL A CA 1
ATOM 1195 C C . VAL A 1 152 ? 7.182 4.585 -13.648 1.00 97.38 152 VAL A C 1
ATOM 1197 O O . VAL A 1 152 ? 6.151 5.183 -13.353 1.00 97.38 152 VAL A O 1
ATOM 1200 N N . SER A 1 153 ? 7.909 4.890 -14.713 1.00 95.94 153 SER A N 1
ATOM 1201 C CA . SER A 1 153 ? 7.507 5.829 -15.759 1.00 95.94 153 SER A CA 1
ATOM 1202 C C . SER A 1 153 ? 7.634 5.169 -17.127 1.00 95.94 153 SER A C 1
ATOM 1204 O O . SER A 1 153 ? 8.217 4.095 -17.249 1.00 95.94 153 SER A O 1
ATOM 1206 N N . LEU A 1 154 ? 7.083 5.800 -18.160 1.00 93.38 154 LEU A N 1
ATOM 1207 C CA . LEU A 1 154 ? 7.288 5.367 -19.539 1.00 93.38 15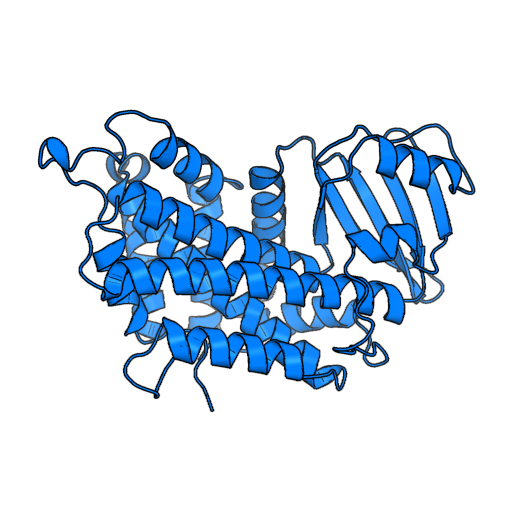4 LEU A CA 1
ATOM 1208 C C . LEU A 1 154 ? 8.420 6.178 -20.165 1.00 93.38 154 LEU A C 1
ATOM 1210 O O . LEU A 1 154 ? 8.481 7.394 -19.969 1.00 93.38 154 LEU A O 1
ATOM 1214 N N . ASP A 1 155 ? 9.308 5.512 -20.896 1.00 90.69 155 ASP A N 1
ATOM 1215 C CA . ASP A 1 155 ? 10.320 6.185 -21.704 1.00 90.69 155 ASP A CA 1
ATOM 1216 C C . ASP A 1 155 ? 9.752 6.629 -23.069 1.00 90.69 155 ASP A C 1
ATOM 1218 O O . ASP A 1 155 ? 8.579 6.414 -23.386 1.00 90.69 155 ASP A O 1
ATOM 1222 N N . LEU A 1 156 ? 10.588 7.267 -23.896 1.00 86.25 156 LEU A N 1
ATOM 1223 C CA . LEU A 1 156 ? 10.185 7.756 -25.222 1.00 86.25 156 LEU A CA 1
ATOM 1224 C C . LEU A 1 156 ? 9.823 6.636 -26.211 1.00 86.25 156 LEU A C 1
ATOM 1226 O O . LEU A 1 156 ? 9.113 6.896 -27.180 1.00 86.25 156 LEU A O 1
ATOM 1230 N N . ASN A 1 157 ? 10.300 5.413 -25.979 1.00 86.88 157 ASN A N 1
ATOM 1231 C CA . ASN A 1 157 ? 10.006 4.246 -26.808 1.00 86.88 157 ASN A CA 1
ATOM 1232 C C . ASN A 1 157 ? 8.765 3.487 -26.312 1.00 86.88 157 ASN A C 1
ATOM 1234 O O . ASN A 1 157 ? 8.333 2.531 -26.952 1.00 86.88 157 ASN A O 1
ATOM 1238 N N . GLY A 1 158 ? 8.183 3.913 -25.188 1.00 88.06 158 GLY A N 1
ATOM 1239 C CA . GLY A 1 158 ? 7.067 3.236 -24.544 1.00 88.06 158 GLY A CA 1
ATOM 1240 C C . GLY A 1 158 ? 7.481 2.039 -23.688 1.00 88.06 158 GLY A C 1
ATOM 1241 O O . GLY A 1 158 ? 6.601 1.287 -23.273 1.00 88.06 158 GLY A O 1
ATOM 1242 N N . ASP A 1 159 ? 8.771 1.860 -23.393 1.00 94.06 159 ASP A N 1
ATOM 1243 C CA . ASP A 1 159 ? 9.238 0.897 -22.395 1.00 94.06 159 ASP A CA 1
ATOM 1244 C C . ASP A 1 159 ? 8.992 1.429 -20.978 1.00 94.06 159 ASP A C 1
ATOM 1246 O O . ASP A 1 159 ? 8.871 2.635 -20.744 1.00 94.06 159 ASP A O 1
ATOM 1250 N N . ALA A 1 160 ? 8.924 0.520 -20.006 1.00 96.38 160 ALA A N 1
ATOM 1251 C CA . ALA A 1 160 ? 8.844 0.892 -18.603 1.00 96.38 160 ALA A CA 1
ATOM 1252 C C . ALA A 1 160 ? 10.247 1.199 -18.062 1.00 96.38 160 ALA A C 1
ATOM 1254 O O . ALA A 1 160 ? 11.137 0.346 -18.075 1.00 96.38 160 ALA A O 1
ATOM 1255 N N . GLU A 1 161 ? 10.422 2.407 -17.536 1.00 97.56 161 GLU A N 1
ATOM 1256 C CA . GLU A 1 161 ? 11.600 2.832 -16.792 1.00 97.56 161 GLU A CA 1
ATOM 1257 C C . GLU A 1 161 ? 11.310 2.766 -15.288 1.00 97.56 161 GLU A C 1
ATOM 1259 O O . GLU A 1 161 ? 10.427 3.456 -14.779 1.00 97.56 161 GLU A O 1
ATOM 1264 N N . VAL A 1 162 ? 12.062 1.939 -14.560 1.00 97.88 162 VAL A N 1
ATOM 1265 C CA . VAL A 1 162 ? 11.953 1.797 -13.104 1.00 97.88 162 VAL A CA 1
ATOM 1266 C C . VAL A 1 162 ? 13.105 2.546 -12.447 1.00 97.88 162 VAL A C 1
ATOM 1268 O O . VAL A 1 162 ? 14.253 2.100 -12.473 1.00 97.88 162 VAL A O 1
ATOM 1271 N N . THR A 1 163 ? 12.800 3.680 -11.823 1.00 98.44 163 THR A N 1
ATOM 1272 C CA . THR A 1 163 ? 13.770 4.466 -11.057 1.00 98.44 163 THR A CA 1
ATOM 1273 C C . THR A 1 163 ? 13.744 4.055 -9.591 1.00 98.44 163 THR A C 1
ATOM 1275 O O . THR A 1 163 ? 12.720 4.179 -8.922 1.00 98.44 163 THR A O 1
ATOM 1278 N N . ILE A 1 164 ? 14.893 3.624 -9.074 1.00 98.38 164 ILE A N 1
ATOM 1279 C CA . ILE A 1 164 ? 15.107 3.184 -7.694 1.00 98.38 164 ILE A CA 1
ATOM 1280 C C . ILE A 1 164 ? 16.042 4.179 -7.006 1.00 98.38 164 ILE A C 1
ATOM 1282 O O . ILE A 1 164 ? 17.145 4.414 -7.487 1.00 98.38 164 ILE A O 1
ATOM 1286 N N . ARG A 1 165 ? 15.635 4.757 -5.874 1.00 98.19 165 ARG A N 1
ATOM 1287 C CA . ARG A 1 165 ? 16.422 5.757 -5.126 1.00 98.19 165 ARG A CA 1
ATOM 1288 C C . ARG A 1 165 ? 16.348 5.529 -3.614 1.00 98.19 165 ARG A C 1
ATOM 1290 O O . ARG A 1 165 ? 15.296 5.091 -3.149 1.00 98.19 165 ARG A O 1
ATOM 1297 N N . PRO A 1 166 ? 17.372 5.892 -2.819 1.00 98.12 166 PRO A N 1
ATOM 1298 C CA . PRO A 1 166 ? 17.304 5.808 -1.365 1.00 98.12 166 PRO A CA 1
ATOM 1299 C C . PRO A 1 166 ? 16.093 6.557 -0.825 1.00 98.12 166 PRO A C 1
ATOM 1301 O O . PRO A 1 166 ? 15.847 7.705 -1.197 1.00 98.12 166 PRO A O 1
ATOM 1304 N N . SER A 1 167 ? 15.341 5.920 0.072 1.00 97.56 167 SER A N 1
ATOM 1305 C CA . SER A 1 167 ? 14.209 6.595 0.715 1.00 97.56 167 SER A CA 1
ATOM 1306 C C . SER A 1 167 ? 14.643 7.581 1.801 1.00 97.56 167 SER A C 1
ATOM 1308 O O . SER A 1 167 ? 13.898 8.506 2.121 1.00 97.56 167 SER A O 1
ATOM 1310 N N . GLY A 1 168 ? 15.824 7.364 2.396 1.00 95.75 168 GLY A N 1
ATOM 1311 C CA . GLY A 1 168 ? 16.265 8.068 3.605 1.00 95.75 168 GLY A CA 1
ATOM 1312 C C . GLY A 1 168 ? 15.395 7.780 4.837 1.00 95.75 168 GLY A C 1
ATOM 1313 O O . GLY A 1 168 ? 15.515 8.476 5.838 1.00 95.75 168 GLY A O 1
ATOM 1314 N N . LYS A 1 169 ? 14.505 6.783 4.762 1.00 95.12 169 LYS A N 1
ATOM 1315 C CA . LYS A 1 169 ? 13.523 6.422 5.789 1.00 95.12 169 LYS A CA 1
ATOM 1316 C C . LYS A 1 169 ? 13.640 4.935 6.120 1.00 95.12 169 LYS A C 1
ATOM 1318 O O . LYS A 1 169 ? 14.120 4.142 5.308 1.00 95.12 169 LYS A O 1
ATOM 1323 N N . ASN A 1 170 ? 13.165 4.534 7.299 1.00 95.50 170 ASN A N 1
ATOM 1324 C CA . ASN A 1 170 ? 12.954 3.109 7.554 1.00 95.50 170 ASN A CA 1
ATOM 1325 C C . ASN A 1 170 ? 11.802 2.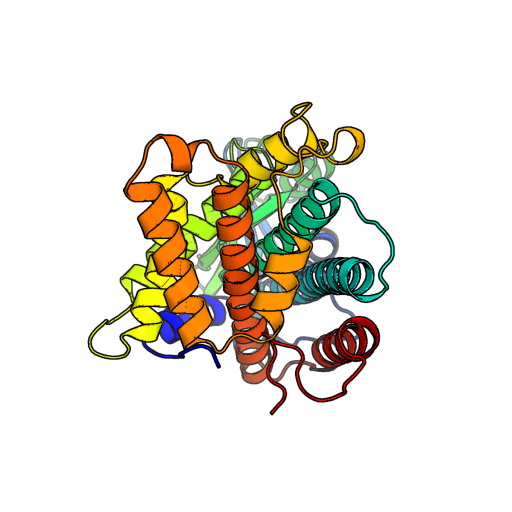576 6.678 1.00 95.50 170 ASN A C 1
ATOM 1327 O O . ASN A 1 170 ? 11.012 3.343 6.125 1.00 95.50 170 ASN A O 1
ATOM 1331 N N . ASN A 1 171 ? 11.711 1.251 6.539 1.00 95.75 171 ASN A N 1
ATOM 1332 C CA . ASN A 1 171 ? 10.753 0.618 5.633 1.00 95.75 171 ASN A CA 1
ATOM 1333 C C . ASN A 1 171 ? 9.300 1.024 5.897 1.00 95.75 171 ASN A C 1
ATOM 1335 O O . ASN A 1 171 ? 8.573 1.346 4.963 1.00 95.75 171 ASN A O 1
ATOM 1339 N N . HIS A 1 172 ? 8.899 1.065 7.162 1.00 97.06 172 HIS A N 1
ATOM 1340 C CA . HIS A 1 172 ? 7.530 1.382 7.533 1.00 97.06 172 HIS A CA 1
ATOM 1341 C C . HIS A 1 172 ? 7.168 2.827 7.185 1.00 97.06 172 HIS A C 1
ATOM 1343 O O . HIS A 1 172 ? 6.166 3.072 6.516 1.00 97.06 172 HIS A O 1
ATOM 1349 N N . GLU A 1 173 ? 8.017 3.781 7.560 1.00 96.62 173 GLU A N 1
ATOM 1350 C CA . GLU A 1 173 ? 7.799 5.195 7.246 1.00 96.62 173 GLU A CA 1
ATOM 1351 C C . GLU A 1 173 ? 7.801 5.478 5.741 1.00 96.62 173 GLU A C 1
ATOM 1353 O O . GLU A 1 173 ? 7.019 6.298 5.262 1.00 96.62 173 GLU A O 1
ATOM 1358 N N . ALA A 1 174 ? 8.671 4.810 4.981 1.00 97.62 174 ALA A N 1
ATOM 1359 C CA . ALA A 1 174 ? 8.744 4.979 3.535 1.00 97.62 174 ALA A CA 1
ATOM 1360 C C . ALA A 1 174 ? 7.455 4.512 2.838 1.00 97.62 174 ALA A C 1
ATOM 1362 O O . ALA A 1 174 ? 6.966 5.203 1.942 1.00 97.62 174 ALA A O 1
ATOM 1363 N N . VAL A 1 175 ? 6.898 3.371 3.263 1.00 97.88 175 VAL A N 1
ATOM 1364 C CA . VAL A 1 175 ? 5.653 2.803 2.718 1.00 97.88 175 VAL A CA 1
ATOM 1365 C C . VAL A 1 175 ? 4.487 3.756 2.962 1.00 97.88 175 VAL A C 1
ATOM 1367 O O . VAL A 1 175 ? 3.779 4.120 2.023 1.00 97.88 175 VAL A O 1
ATOM 1370 N N . TRP A 1 176 ? 4.337 4.235 4.198 1.00 97.75 176 TRP A N 1
ATOM 1371 C CA . TRP A 1 176 ? 3.283 5.186 4.556 1.00 97.75 176 TRP A CA 1
ATOM 1372 C C . TRP A 1 176 ? 3.439 6.540 3.854 1.00 97.75 176 TRP A C 1
ATOM 1374 O O . TRP A 1 176 ? 2.453 7.088 3.364 1.00 97.75 176 TRP A O 1
ATOM 1384 N N . ASN A 1 177 ? 4.672 7.028 3.678 1.00 96.31 177 ASN A N 1
ATOM 1385 C CA . ASN A 1 177 ? 4.933 8.232 2.888 1.00 96.31 177 ASN A CA 1
ATOM 1386 C C . ASN A 1 177 ? 4.463 8.079 1.429 1.00 96.31 177 ASN A C 1
ATOM 1388 O O . ASN A 1 177 ? 3.798 8.978 0.913 1.00 96.31 177 ASN A O 1
ATOM 1392 N N . ARG A 1 178 ? 4.764 6.952 0.763 1.00 96.81 178 ARG A N 1
ATOM 1393 C CA . ARG A 1 178 ? 4.279 6.693 -0.608 1.00 96.81 178 ARG A CA 1
ATOM 1394 C C . ARG A 1 178 ? 2.753 6.635 -0.661 1.00 96.81 178 ARG A C 1
ATOM 1396 O O . ARG A 1 178 ? 2.151 7.269 -1.523 1.00 96.81 178 ARG A O 1
ATOM 1403 N N . ALA A 1 179 ? 2.135 5.948 0.297 1.00 97.38 179 ALA A N 1
ATOM 1404 C CA . ALA A 1 179 ? 0.681 5.848 0.415 1.00 97.38 179 ALA A CA 1
ATOM 1405 C C . ALA A 1 179 ? 0.010 7.216 0.550 1.00 97.38 179 ALA A C 1
ATOM 1407 O O . ALA A 1 179 ? -1.003 7.492 -0.093 1.00 97.38 179 ALA A O 1
ATOM 1408 N N . MET A 1 180 ? 0.599 8.085 1.371 1.00 96.94 180 MET A N 1
ATOM 1409 C CA . MET A 1 180 ? 0.099 9.429 1.610 1.00 96.94 180 MET A CA 1
ATOM 1410 C C . MET A 1 180 ? 0.197 10.294 0.350 1.00 96.94 180 MET A C 1
ATOM 1412 O O . MET A 1 180 ? -0.752 10.995 0.004 1.00 96.94 180 MET A O 1
ATOM 1416 N N . LEU A 1 181 ? 1.322 10.226 -0.369 1.00 96.69 181 LEU A N 1
ATOM 1417 C CA . LEU A 1 181 ? 1.492 10.941 -1.635 1.00 96.69 181 LEU A CA 1
ATOM 1418 C C . LEU A 1 181 ? 0.507 10.453 -2.701 1.00 96.69 181 LEU A C 1
ATOM 1420 O O . LEU A 1 181 ? -0.122 11.285 -3.351 1.00 96.69 181 LEU A O 1
ATOM 1424 N N . LEU A 1 182 ? 0.326 9.137 -2.832 1.00 97.56 182 LEU A N 1
ATOM 1425 C CA . LEU A 1 182 ? -0.679 8.553 -3.720 1.00 97.56 182 LEU A CA 1
ATOM 1426 C C . LEU A 1 182 ? -2.084 9.053 -3.359 1.00 97.56 182 LEU A C 1
ATOM 1428 O O . LEU A 1 182 ? -2.790 9.581 -4.212 1.00 97.56 182 LEU A O 1
ATOM 1432 N N . SER A 1 183 ? -2.463 8.983 -2.082 1.00 97.31 183 SER A N 1
ATOM 1433 C CA . SER A 1 183 ? -3.788 9.412 -1.614 1.00 97.31 183 SER A CA 1
ATOM 1434 C C . SER A 1 183 ? -4.041 10.904 -1.867 1.00 97.31 183 SER A C 1
ATOM 1436 O O . SER A 1 183 ? -5.137 11.269 -2.286 1.00 97.31 183 SER A O 1
ATOM 1438 N N . LYS A 1 184 ? -3.026 11.771 -1.698 1.00 97.44 184 LYS A N 1
ATOM 1439 C CA . LYS A 1 184 ? -3.107 13.203 -2.055 1.00 97.44 184 LYS A CA 1
ATOM 1440 C C . LYS A 1 184 ? -3.372 13.400 -3.553 1.00 97.44 184 LYS A C 1
ATOM 1442 O O . LYS A 1 184 ? -4.232 14.205 -3.908 1.00 97.44 184 LYS A O 1
ATOM 1447 N N . ARG A 1 185 ? -2.662 12.672 -4.430 1.00 96.94 185 ARG A N 1
ATOM 1448 C CA . ARG A 1 185 ? -2.867 12.742 -5.892 1.00 96.94 185 ARG A CA 1
ATOM 1449 C C . ARG A 1 185 ? -4.267 12.276 -6.292 1.00 96.94 185 ARG A C 1
ATOM 1451 O O . ARG A 1 185 ? -4.931 12.937 -7.088 1.00 96.94 185 ARG A O 1
ATOM 1458 N N . VAL A 1 186 ? -4.734 11.177 -5.702 1.00 97.31 186 VAL A N 1
ATOM 1459 C CA . VAL A 1 186 ? -6.065 10.626 -5.981 1.00 97.31 186 VAL A CA 1
ATOM 1460 C C . VAL A 1 186 ? -7.167 11.572 -5.497 1.00 97.31 186 VAL A C 1
ATOM 1462 O O . VAL A 1 186 ? -8.089 11.870 -6.257 1.00 97.31 186 VAL A O 1
ATOM 1465 N N . LEU A 1 187 ? -7.043 12.132 -4.288 1.00 97.38 187 LEU A N 1
ATOM 1466 C CA . LEU A 1 187 ? -7.980 13.135 -3.771 1.00 97.38 187 LEU A CA 1
ATOM 1467 C C . LEU A 1 187 ? -8.038 14.387 -4.656 1.00 97.38 187 LEU A C 1
ATOM 1469 O O . LEU A 1 187 ? -9.117 14.940 -4.846 1.00 97.38 187 LEU A O 1
ATOM 1473 N N . ALA A 1 188 ? -6.914 14.823 -5.233 1.00 97.31 188 ALA A N 1
ATOM 1474 C CA . ALA A 1 188 ? -6.897 15.963 -6.153 1.00 97.31 188 ALA A CA 1
ATOM 1475 C C . ALA A 1 188 ? -7.739 15.724 -7.423 1.00 97.31 188 ALA A C 1
ATOM 1477 O O . ALA A 1 188 ? -8.183 16.682 -8.052 1.00 97.31 188 ALA A O 1
ATOM 1478 N N . SER A 1 189 ? -7.997 14.460 -7.773 1.00 96.62 189 SER A N 1
ATOM 1479 C CA . SER A 1 189 ? -8.883 14.066 -8.877 1.00 96.62 189 SER A CA 1
ATOM 1480 C C . SER A 1 189 ? -10.335 13.838 -8.435 1.00 96.62 189 SER A C 1
ATOM 1482 O O . SER A 1 189 ? -11.207 13.582 -9.270 1.00 96.62 189 SER A O 1
ATOM 1484 N N . ALA A 1 190 ? -10.628 13.906 -7.133 1.00 94.06 190 ALA A N 1
ATOM 1485 C CA . ALA A 1 190 ? -11.968 13.705 -6.600 1.00 94.06 190 ALA A CA 1
ATOM 1486 C C . ALA A 1 190 ? -12.855 14.923 -6.876 1.00 94.06 190 ALA A C 1
ATOM 1488 O O . ALA A 1 190 ? -12.552 16.048 -6.478 1.00 94.06 190 ALA A O 1
ATOM 1489 N N . ASN A 1 191 ? -14.004 14.693 -7.507 1.00 91.31 191 ASN A N 1
ATOM 1490 C CA . ASN A 1 191 ? -14.994 15.727 -7.756 1.00 91.31 191 ASN A CA 1
ATOM 1491 C C . ASN A 1 191 ? -16.190 15.542 -6.815 1.00 91.31 191 ASN A C 1
ATOM 1493 O O . ASN A 1 191 ? 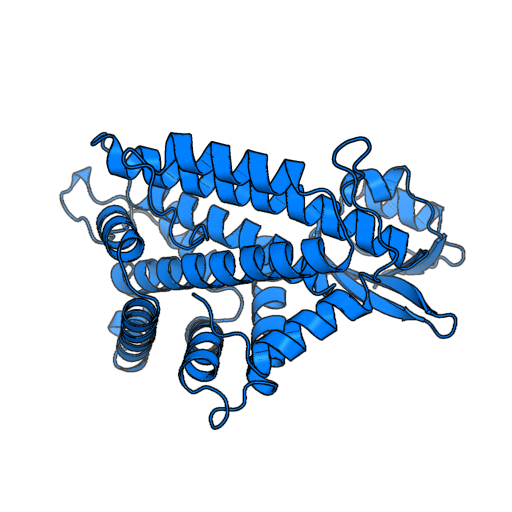-17.027 14.659 -7.022 1.00 91.31 191 ASN A O 1
ATOM 1497 N N . LYS A 1 192 ? -16.304 16.435 -5.824 1.00 91.69 192 LYS A N 1
ATOM 1498 C CA . LYS A 1 192 ? -17.388 16.445 -4.828 1.00 91.69 192 LYS A CA 1
ATOM 1499 C C . LYS A 1 192 ? -18.788 16.480 -5.454 1.00 91.69 192 LYS A C 1
ATOM 1501 O O . LYS A 1 192 ? -19.710 15.912 -4.880 1.00 91.69 192 LYS A O 1
ATOM 1506 N N . ALA A 1 193 ? -18.951 17.120 -6.615 1.00 91.06 193 ALA A N 1
ATOM 1507 C CA . ALA A 1 193 ? -20.234 17.171 -7.316 1.00 91.06 193 ALA A CA 1
ATOM 1508 C C . ALA A 1 193 ? -20.595 15.832 -7.982 1.00 91.06 193 ALA A C 1
ATOM 1510 O O . ALA A 1 193 ? -21.773 15.528 -8.126 1.00 91.06 193 ALA A O 1
ATOM 1511 N N . SER A 1 194 ? -19.596 15.029 -8.367 1.00 89.56 194 SER A N 1
ATOM 1512 C CA . SER A 1 194 ? -19.819 13.710 -8.976 1.00 89.56 194 SER A CA 1
ATOM 1513 C C . SER A 1 194 ? -20.147 12.633 -7.940 1.00 89.56 194 SER A C 1
ATOM 1515 O O . SER A 1 194 ? -21.013 11.795 -8.174 1.00 89.56 194 SER A O 1
ATOM 1517 N N . SER A 1 195 ? -19.476 12.667 -6.785 1.00 95.44 195 SER A N 1
ATOM 1518 C CA . SER A 1 195 ? -19.722 11.747 -5.679 1.00 95.44 195 SER A CA 1
ATOM 1519 C C . SER A 1 195 ? -19.213 12.327 -4.367 1.00 95.44 195 SER A C 1
ATOM 1521 O O . SER A 1 195 ? -18.007 12.427 -4.126 1.00 95.44 195 SER A O 1
ATOM 1523 N N . LEU A 1 196 ? -20.151 12.694 -3.494 1.00 96.31 196 LEU A N 1
ATOM 1524 C CA . LEU A 1 196 ? -19.828 13.210 -2.168 1.00 96.31 196 LEU A CA 1
ATOM 1525 C C . LEU A 1 196 ? -19.142 12.144 -1.304 1.00 96.31 196 LEU A C 1
ATOM 1527 O O . LEU A 1 196 ? -18.160 12.451 -0.635 1.00 96.31 196 LEU A O 1
ATOM 1531 N N . ASP A 1 197 ? -19.628 10.903 -1.345 1.00 96.19 197 ASP A N 1
ATOM 1532 C CA . ASP A 1 197 ? -19.090 9.812 -0.529 1.00 96.19 197 ASP A CA 1
ATOM 1533 C C . ASP A 1 197 ? -17.673 9.397 -0.987 1.00 96.19 197 ASP A C 1
ATOM 1535 O O . ASP A 1 197 ? -16.824 9.132 -0.139 1.00 96.19 197 ASP A O 1
ATOM 1539 N N . GLU A 1 198 ? -17.358 9.429 -2.294 1.00 96.75 198 GLU A N 1
ATOM 1540 C CA . GLU A 1 198 ? -15.980 9.205 -2.783 1.00 96.75 198 GLU A CA 1
ATOM 1541 C C . GLU A 1 198 ? -15.024 10.305 -2.302 1.00 96.75 198 GLU A C 1
ATOM 1543 O O . GLU A 1 198 ? -13.930 10.023 -1.810 1.00 96.75 198 GLU A O 1
ATOM 1548 N N . TYR A 1 199 ? -15.447 11.568 -2.422 1.00 97.44 199 TYR A N 1
ATOM 1549 C CA . TYR A 1 199 ? -14.659 12.707 -1.961 1.00 97.44 199 TYR A CA 1
ATOM 1550 C C . TYR A 1 199 ? -14.377 12.616 -0.456 1.00 97.44 199 TYR A C 1
ATOM 1552 O O . TYR A 1 199 ? -13.229 12.766 -0.041 1.00 97.44 199 TYR A O 1
ATOM 1560 N N . ARG A 1 200 ? -15.406 12.327 0.354 1.00 97.56 200 ARG A N 1
ATOM 1561 C CA . ARG A 1 200 ? -15.286 12.144 1.810 1.00 97.56 200 ARG A CA 1
ATOM 1562 C C . ARG A 1 200 ? -14.313 11.021 2.156 1.00 97.56 200 ARG A C 1
ATOM 1564 O O . ARG A 1 200 ? -13.416 11.229 2.962 1.00 97.56 200 ARG A O 1
ATOM 1571 N N . PHE A 1 201 ? -14.426 9.876 1.484 1.00 97.31 201 PHE A N 1
ATOM 1572 C CA . PHE A 1 201 ? -13.546 8.727 1.697 1.00 97.31 201 PHE A CA 1
ATOM 1573 C C . PHE A 1 201 ? -12.059 9.074 1.534 1.00 97.31 201 PHE A C 1
ATOM 1575 O O . PHE A 1 201 ? -11.262 8.865 2.451 1.00 97.31 201 PHE A O 1
ATOM 1582 N N . TRP A 1 202 ? -11.681 9.650 0.389 1.00 97.38 202 TRP A N 1
ATOM 1583 C CA . TRP A 1 202 ? -10.288 10.031 0.134 1.00 97.38 202 TRP A CA 1
ATOM 1584 C C . TRP A 1 202 ? -9.824 11.175 1.032 1.00 97.38 202 TRP A C 1
ATOM 1586 O O . TRP A 1 202 ? -8.666 11.199 1.455 1.00 97.38 202 TRP A O 1
ATOM 1596 N N . LYS A 1 203 ? -10.733 12.098 1.361 1.00 97.31 203 LYS A N 1
ATOM 1597 C CA . LYS A 1 203 ? -10.468 13.184 2.299 1.00 97.31 203 LYS A CA 1
ATOM 1598 C C . LYS A 1 203 ? -10.102 12.636 3.680 1.00 97.31 203 LYS A C 1
ATOM 1600 O O . LYS A 1 203 ? -9.087 13.069 4.209 1.00 97.31 203 LYS A O 1
ATOM 1605 N N . CYS A 1 204 ? -10.826 11.652 4.217 1.00 97.31 204 CYS A N 1
ATOM 1606 C CA . CYS A 1 204 ? -10.512 11.056 5.521 1.00 97.31 204 CYS A CA 1
ATOM 1607 C C . CYS A 1 204 ? -9.101 10.451 5.581 1.00 97.31 204 CYS A C 1
ATOM 1609 O O . CYS A 1 204 ? -8.353 10.716 6.522 1.00 97.31 204 CYS A O 1
ATOM 1611 N N . ILE A 1 205 ? -8.714 9.677 4.559 1.00 95.94 205 ILE A N 1
ATOM 1612 C CA . ILE A 1 205 ? -7.378 9.057 4.478 1.00 95.94 205 ILE A CA 1
ATOM 1613 C C . ILE A 1 205 ? -6.285 10.135 4.497 1.00 95.94 205 ILE A C 1
ATOM 1615 O O . ILE A 1 205 ? -5.286 10.019 5.210 1.00 95.94 205 ILE A O 1
ATOM 1619 N N . VAL A 1 206 ? -6.481 11.204 3.723 1.00 96.44 206 VAL A N 1
ATOM 1620 C CA . VAL A 1 206 ? -5.525 12.307 3.612 1.00 96.44 206 VAL A CA 1
ATOM 1621 C C . VAL A 1 206 ? -5.501 13.165 4.889 1.00 96.44 206 VAL A C 1
ATOM 1623 O O . VAL A 1 206 ? -4.436 13.511 5.394 1.00 96.44 206 VAL A O 1
ATOM 1626 N N . GLU A 1 207 ? -6.645 13.492 5.477 1.00 95.62 207 GLU A N 1
ATOM 1627 C CA . GLU A 1 207 ? -6.690 14.287 6.708 1.00 95.62 207 GLU A CA 1
ATOM 1628 C C . GLU A 1 207 ? -6.020 13.571 7.882 1.00 95.62 207 GLU A C 1
ATOM 1630 O O . GLU A 1 207 ? -5.252 14.207 8.603 1.00 95.62 207 GLU A O 1
ATOM 1635 N N . ALA A 1 208 ? -6.187 12.250 8.017 1.00 93.44 208 ALA A N 1
ATOM 1636 C CA . ALA A 1 208 ? -5.471 11.466 9.026 1.00 93.44 208 ALA A CA 1
ATOM 1637 C C . ALA A 1 208 ? -3.946 11.663 8.933 1.00 93.44 208 ALA A C 1
ATOM 1639 O O . ALA A 1 208 ? -3.278 11.922 9.935 1.00 93.44 208 ALA A O 1
ATOM 1640 N N . GLY A 1 209 ? -3.394 11.599 7.716 1.00 91.69 209 GLY A N 1
ATOM 1641 C CA . GLY A 1 209 ? -1.965 11.800 7.478 1.00 91.69 209 GLY A CA 1
ATOM 1642 C C . GLY A 1 209 ? -1.487 13.239 7.680 1.00 91.69 209 GLY A C 1
ATOM 1643 O O . GLY A 1 209 ? -0.343 13.446 8.079 1.00 91.69 209 GLY A O 1
ATOM 1644 N N . PHE A 1 210 ? -2.338 14.240 7.441 1.00 92.56 210 PHE A N 1
ATOM 1645 C CA . PHE A 1 210 ? -2.002 15.633 7.749 1.00 92.56 210 PHE A CA 1
ATOM 1646 C C . PHE A 1 210 ? -1.972 15.910 9.252 1.00 92.56 210 PHE A C 1
ATOM 1648 O O . PHE A 1 210 ? -1.084 16.622 9.710 1.00 92.56 210 PHE A O 1
ATOM 1655 N N . LEU A 1 211 ? -2.914 15.344 10.009 1.00 89.81 211 LEU A N 1
ATOM 1656 C CA . LEU A 1 211 ? -3.022 15.573 11.450 1.00 89.81 211 LEU A CA 1
ATOM 1657 C C . LEU A 1 211 ? -1.922 14.869 12.241 1.00 89.81 211 LEU A C 1
ATOM 1659 O O . LEU A 1 211 ? -1.401 15.432 13.199 1.00 89.81 211 LEU A O 1
ATOM 1663 N N . LEU A 1 212 ? -1.576 13.644 11.845 1.00 90.81 212 LEU A N 1
ATOM 1664 C CA . LEU A 1 212 ? -0.705 12.771 12.634 1.00 90.81 212 LEU A CA 1
ATOM 1665 C C . LEU A 1 212 ? 0.692 12.583 12.014 1.00 90.81 212 LEU A C 1
ATOM 1667 O O . LEU A 1 212 ? 1.569 11.977 12.626 1.00 90.81 212 LEU A O 1
ATOM 1671 N N . GLY A 1 213 ? 0.915 13.109 10.806 1.00 90.62 213 GLY A N 1
ATOM 1672 C CA . GLY A 1 213 ? 2.165 12.997 10.056 1.00 90.62 213 GLY A CA 1
ATOM 1673 C C . GLY A 1 213 ? 2.174 11.855 9.033 1.00 90.62 213 GLY A C 1
ATOM 1674 O O . GLY A 1 213 ? 1.424 10.889 9.110 1.00 90.62 213 GLY A O 1
ATOM 1675 N N . GLU A 1 214 ? 3.068 11.929 8.044 1.00 86.56 214 GLU A N 1
ATOM 1676 C CA . GLU A 1 214 ? 3.040 11.031 6.872 1.00 86.56 214 GLU A CA 1
ATOM 1677 C C . GLU A 1 214 ? 3.394 9.561 7.166 1.00 86.56 214 GLU A C 1
ATOM 1679 O O . GLU A 1 214 ? 3.250 8.709 6.293 1.00 86.56 214 GLU A O 1
ATOM 1684 N N . ALA A 1 215 ? 3.868 9.255 8.375 1.00 87.12 215 ALA A N 1
ATOM 1685 C CA . ALA A 1 215 ? 4.199 7.903 8.820 1.00 87.12 215 ALA A CA 1
ATOM 1686 C C . ALA A 1 215 ? 3.419 7.469 10.071 1.00 87.12 215 ALA A C 1
ATOM 1688 O O . ALA A 1 215 ? 3.795 6.498 10.733 1.00 87.12 215 ALA A O 1
ATOM 1689 N N . TRP A 1 216 ? 2.335 8.177 10.391 1.00 90.56 216 TRP A N 1
ATOM 1690 C CA . TRP A 1 216 ? 1.666 8.090 11.683 1.00 90.56 216 TRP A CA 1
ATOM 1691 C C . TRP A 1 216 ? 1.257 6.685 12.144 1.00 90.56 216 TRP A C 1
ATOM 1693 O O . TRP A 1 216 ? 1.472 6.396 13.324 1.00 90.56 216 TRP A O 1
ATOM 1703 N N . PRO A 1 217 ? 0.769 5.752 11.288 1.00 94.56 217 PRO A N 1
ATOM 1704 C CA . PRO A 1 217 ? 0.397 4.436 11.791 1.00 94.56 217 PRO A CA 1
ATOM 1705 C C . PRO A 1 217 ? 1.636 3.657 12.243 1.00 94.56 217 PRO A C 1
ATOM 1707 O O . PRO A 1 217 ? 1.546 2.803 13.116 1.00 94.56 217 PRO A O 1
ATOM 1710 N N . SER A 1 218 ? 2.810 3.946 11.662 1.00 94.56 218 SER A N 1
ATOM 1711 C CA . SER A 1 218 ? 4.076 3.328 12.059 1.00 94.56 218 SER A CA 1
ATOM 1712 C C . SER A 1 218 ? 4.551 3.802 13.427 1.00 94.56 218 SER A C 1
ATOM 1714 O O . SER A 1 218 ? 5.075 2.992 14.190 1.00 94.56 218 SER A O 1
ATOM 1716 N N . HIS A 1 219 ? 4.410 5.095 13.727 1.00 92.81 219 HIS A N 1
ATOM 1717 C CA . HIS A 1 219 ? 4.781 5.642 15.035 1.00 92.81 219 HIS A CA 1
ATOM 1718 C C . HIS A 1 219 ? 3.853 5.093 16.114 1.00 92.81 219 HIS A C 1
ATOM 1720 O O . HIS A 1 219 ? 4.338 4.475 17.056 1.00 92.81 219 HIS A O 1
ATOM 1726 N N . LEU A 1 220 ? 2.539 5.124 15.871 1.00 94.44 220 LEU A N 1
ATOM 1727 C CA . LEU A 1 220 ? 1.551 4.520 16.765 1.00 94.44 220 LEU A CA 1
ATOM 1728 C C . LEU A 1 220 ? 1.798 3.019 16.991 1.00 94.44 220 LEU A C 1
ATOM 1730 O O . LEU A 1 220 ? 1.701 2.533 18.115 1.00 94.44 220 LEU A O 1
ATOM 1734 N N . ARG A 1 221 ? 2.158 2.265 15.943 1.00 95.56 221 ARG A N 1
ATOM 1735 C CA . ARG A 1 221 ? 2.549 0.852 16.072 1.00 95.56 221 ARG A CA 1
ATOM 1736 C C . ARG A 1 221 ? 3.733 0.666 17.010 1.00 95.56 221 ARG A C 1
ATOM 1738 O O . ARG A 1 221 ? 3.737 -0.291 17.780 1.00 95.56 221 ARG A O 1
ATOM 1745 N N . ASN A 1 222 ? 4.741 1.528 16.937 1.00 94.00 222 ASN A N 1
ATOM 1746 C CA . ASN A 1 222 ? 5.891 1.439 17.830 1.00 94.00 222 ASN A CA 1
ATOM 1747 C C . ASN A 1 222 ? 5.512 1.805 19.265 1.00 94.00 222 ASN A C 1
ATOM 1749 O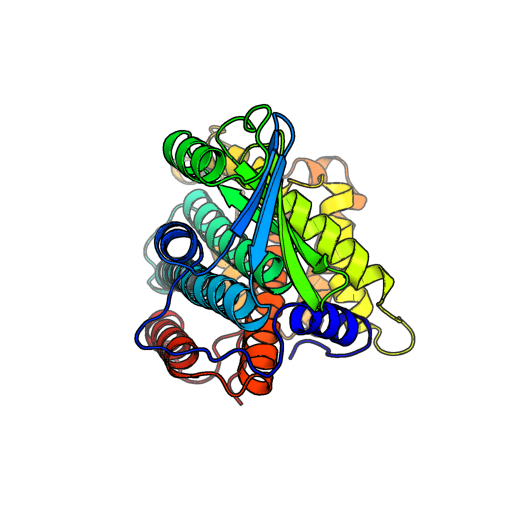 O . ASN A 1 222 ? 5.920 1.090 20.177 1.00 94.00 222 ASN A O 1
ATOM 1753 N N . ASP A 1 223 ? 4.679 2.826 19.451 1.00 93.06 223 ASP A N 1
ATOM 1754 C CA . ASP A 1 223 ? 4.197 3.242 20.767 1.00 93.06 223 ASP A CA 1
ATOM 1755 C C . ASP A 1 223 ? 3.408 2.117 21.447 1.00 93.06 223 ASP A C 1
ATOM 1757 O O . ASP A 1 223 ? 3.745 1.690 22.552 1.00 93.06 223 ASP A O 1
ATOM 1761 N N . VAL A 1 224 ? 2.436 1.537 20.736 1.00 92.06 224 VAL A N 1
ATOM 1762 C CA . VAL A 1 224 ? 1.641 0.398 21.219 1.00 92.06 224 VAL A CA 1
ATOM 1763 C C . VAL A 1 224 ? 2.508 -0.825 21.523 1.00 92.06 224 VAL A C 1
ATOM 1765 O O . VAL A 1 224 ? 2.250 -1.537 22.494 1.00 92.06 224 VAL A O 1
ATOM 1768 N N . ASN A 1 225 ? 3.532 -1.092 20.710 1.00 90.19 225 ASN A N 1
ATOM 1769 C CA . ASN A 1 225 ? 4.338 -2.299 20.854 1.00 90.19 225 ASN A CA 1
ATOM 1770 C C . ASN A 1 225 ? 5.445 -2.185 21.915 1.00 90.19 225 ASN A C 1
ATOM 1772 O O . ASN A 1 225 ? 5.818 -3.203 22.496 1.00 90.19 225 ASN A O 1
ATOM 1776 N N . TYR A 1 226 ? 5.990 -0.987 22.150 1.00 89.38 226 TYR A N 1
ATOM 1777 C CA . TYR A 1 226 ? 7.214 -0.819 22.938 1.00 89.38 226 TYR A CA 1
ATOM 1778 C C . TYR A 1 226 ? 7.089 0.097 24.158 1.00 89.38 226 TYR A C 1
ATOM 1780 O O . TYR A 1 226 ? 7.946 -0.007 25.032 1.00 89.38 226 TYR A O 1
ATOM 1788 N N . ILE A 1 227 ? 6.070 0.960 24.272 1.00 86.88 227 ILE A N 1
ATOM 1789 C CA . ILE A 1 227 ? 5.923 1.837 25.445 1.00 86.88 227 ILE A CA 1
ATOM 1790 C C . ILE A 1 227 ? 5.200 1.078 26.573 1.00 86.88 227 ILE A C 1
ATOM 1792 O O . ILE A 1 227 ? 4.023 0.721 26.432 1.00 86.88 227 ILE A O 1
ATOM 1796 N N . PRO A 1 228 ? 5.857 0.830 27.726 1.00 83.12 228 PRO A N 1
ATOM 1797 C CA . PRO A 1 228 ? 5.219 0.157 28.853 1.00 83.12 228 PRO A CA 1
ATOM 1798 C C . PRO A 1 228 ? 4.006 0.941 29.363 1.00 83.12 228 PRO A C 1
ATOM 1800 O O . PRO A 1 228 ? 4.061 2.157 29.522 1.00 83.12 228 PRO A O 1
ATOM 1803 N N . GLY A 1 229 ? 2.906 0.239 29.638 1.00 79.56 229 GLY A N 1
ATOM 1804 C CA . GLY A 1 229 ? 1.663 0.856 30.112 1.00 79.56 229 GLY A CA 1
ATOM 1805 C C . GLY A 1 229 ? 0.828 1.557 29.034 1.00 79.56 229 GLY A C 1
ATOM 1806 O O . GLY A 1 229 ? -0.282 1.971 29.342 1.00 79.56 229 GLY A O 1
ATOM 1807 N N . TYR A 1 230 ? 1.305 1.641 27.785 1.00 81.25 230 TYR A N 1
ATOM 1808 C CA . TYR A 1 230 ? 0.537 2.232 26.683 1.00 81.25 230 TYR A CA 1
ATOM 1809 C C . TYR A 1 230 ? -0.610 1.313 26.240 1.00 81.25 230 TYR A C 1
ATOM 1811 O O . TYR A 1 230 ? -1.763 1.726 26.169 1.00 81.25 230 TYR A O 1
ATOM 1819 N N . ALA A 1 231 ? -0.293 0.039 25.988 1.00 81.88 231 ALA A N 1
ATOM 1820 C CA . ALA A 1 231 ? -1.256 -0.963 25.523 1.00 81.88 231 ALA A CA 1
ATOM 1821 C C . ALA A 1 231 ? -1.335 -2.223 26.402 1.00 81.88 231 ALA A C 1
ATOM 1823 O O . ALA A 1 231 ? -2.329 -2.945 26.377 1.00 81.88 231 ALA A O 1
ATOM 1824 N N . TYR A 1 232 ? -0.303 -2.485 27.207 1.00 82.38 232 TYR A N 1
ATOM 1825 C CA . TYR A 1 232 ? -0.232 -3.636 28.111 1.00 82.38 232 TYR A CA 1
ATOM 1826 C C . TYR A 1 232 ? -0.709 -3.256 29.523 1.00 82.38 232 TYR A C 1
ATOM 1828 O O . TYR A 1 232 ? 0.090 -3.163 30.455 1.00 82.38 232 TYR A O 1
ATOM 1836 N N . GLY A 1 233 ? -2.014 -2.999 29.666 1.00 82.06 233 GLY A N 1
ATOM 1837 C CA . GLY A 1 233 ? -2.656 -2.591 30.930 1.00 82.06 233 GLY A CA 1
ATOM 1838 C C . GLY A 1 233 ? -3.617 -3.619 31.543 1.00 82.06 233 GLY A C 1
ATOM 1839 O O . GLY A 1 233 ? -4.004 -3.477 32.702 1.00 82.06 233 GLY A O 1
ATOM 1840 N N . GLU A 1 234 ? -3.975 -4.670 30.799 1.00 83.31 234 GLU A N 1
ATOM 1841 C CA . GLU A 1 234 ? -5.045 -5.621 31.154 1.00 83.31 234 GLU A CA 1
ATOM 1842 C C . GLU A 1 234 ? -4.817 -6.353 32.484 1.00 83.31 234 GLU A C 1
ATOM 1844 O O . GLU A 1 234 ? -5.739 -6.485 33.281 1.00 83.31 234 GLU A O 1
ATOM 1849 N N . VAL A 1 235 ? -3.575 -6.741 32.799 1.00 86.00 235 VAL A N 1
ATOM 1850 C CA . VAL A 1 235 ? -3.234 -7.383 34.090 1.00 86.00 235 VAL A CA 1
ATOM 1851 C C . VAL A 1 235 ? -3.593 -6.487 35.284 1.00 86.00 235 VAL A C 1
ATOM 1853 O O . VAL A 1 235 ? -3.874 -6.978 36.373 1.00 86.00 235 VAL A O 1
ATOM 1856 N N . ARG A 1 236 ? -3.602 -5.165 35.083 1.00 86.06 236 ARG A N 1
ATOM 1857 C CA . ARG A 1 236 ? -3.970 -4.163 36.092 1.00 86.06 236 ARG A CA 1
ATOM 1858 C C . ARG A 1 236 ? -5.398 -3.641 35.915 1.00 86.06 236 ARG A C 1
ATOM 1860 O O . ARG A 1 236 ? -5.769 -2.695 36.598 1.00 86.06 236 ARG A O 1
ATOM 1867 N N . SER A 1 237 ? -6.182 -4.219 35.001 1.00 82.44 237 SER A N 1
ATOM 1868 C CA . SER A 1 237 ? -7.533 -3.760 34.640 1.00 82.44 237 SER A CA 1
ATOM 1869 C C . SER A 1 237 ? -7.593 -2.301 34.153 1.00 82.44 237 SER A C 1
ATOM 1871 O O . SER A 1 237 ? -8.605 -1.628 34.321 1.00 82.44 237 SER A O 1
ATOM 1873 N N . VAL A 1 238 ? -6.515 -1.801 33.531 1.00 82.31 238 VAL A N 1
ATOM 1874 C CA . VAL A 1 238 ? -6.434 -0.445 32.943 1.00 82.31 238 VAL A CA 1
ATOM 1875 C C . VAL A 1 238 ? -6.493 -0.536 31.413 1.00 82.31 238 VAL A C 1
ATOM 1877 O O . VAL A 1 238 ? -5.630 -0.024 30.706 1.00 82.31 238 VAL A O 1
ATOM 1880 N N . GLY A 1 239 ? -7.465 -1.278 30.882 1.00 76.25 239 GLY A N 1
ATOM 1881 C CA . GLY A 1 239 ? -7.624 -1.473 29.440 1.00 76.25 239 GLY A CA 1
ATOM 1882 C C . GLY A 1 239 ? -8.033 -0.179 28.731 1.00 76.25 239 GLY A C 1
ATOM 1883 O O . GLY A 1 239 ? -9.183 0.241 28.828 1.00 76.25 239 GLY A O 1
ATOM 1884 N N . ILE A 1 240 ? -7.096 0.462 28.023 1.00 83.12 240 ILE A N 1
ATOM 1885 C CA . ILE A 1 240 ? -7.343 1.709 27.267 1.00 83.12 240 ILE A CA 1
ATOM 1886 C C . ILE A 1 240 ? -7.756 1.405 25.818 1.00 83.12 240 ILE A C 1
ATOM 1888 O O . ILE A 1 240 ? -8.585 2.100 25.239 1.00 83.12 240 ILE A O 1
ATOM 1892 N N . ILE A 1 241 ? -7.186 0.356 25.219 1.00 88.88 241 ILE A N 1
ATOM 1893 C CA . ILE A 1 241 ? -7.347 0.045 23.794 1.00 88.88 241 ILE A CA 1
ATOM 1894 C C . ILE A 1 241 ? -8.410 -1.038 23.601 1.00 88.88 241 ILE A C 1
ATOM 1896 O O . ILE A 1 241 ? -8.317 -2.120 24.176 1.00 88.88 241 ILE A O 1
ATOM 1900 N N . LYS A 1 242 ? -9.381 -0.777 22.720 1.00 89.50 242 LYS A N 1
ATOM 1901 C CA . LYS A 1 242 ? -10.545 -1.646 22.480 1.00 89.50 242 LYS A CA 1
ATOM 1902 C C . LYS A 1 242 ? -10.550 -2.292 21.089 1.00 89.50 242 LYS A C 1
ATOM 1904 O O . LYS A 1 242 ? -11.612 -2.505 20.510 1.00 89.50 242 LYS A O 1
ATOM 1909 N N . THR A 1 243 ? -9.375 -2.683 20.582 1.00 90.12 243 THR A N 1
ATOM 1910 C CA . THR A 1 243 ? -9.188 -3.220 19.217 1.00 90.12 243 THR A CA 1
ATOM 1911 C C . THR A 1 243 ? -10.215 -4.289 18.838 1.00 90.12 243 THR A C 1
ATOM 1913 O O . THR A 1 243 ? -10.806 -4.217 17.766 1.00 90.12 243 THR A O 1
ATOM 1916 N N . ALA A 1 244 ? -10.458 -5.274 19.710 1.00 88.31 244 ALA A N 1
ATOM 1917 C CA . ALA A 1 244 ? -11.386 -6.364 19.415 1.00 88.31 244 ALA A CA 1
ATOM 1918 C C . ALA A 1 244 ? -12.833 -5.875 19.234 1.00 88.31 244 ALA A C 1
ATOM 1920 O O . ALA A 1 244 ? -13.518 -6.301 18.306 1.00 88.31 244 ALA A O 1
ATOM 1921 N N . ALA A 1 245 ? -13.291 -4.961 20.094 1.00 88.81 245 ALA A N 1
ATOM 1922 C CA . ALA A 1 245 ? -14.630 -4.389 19.998 1.00 88.81 245 ALA A CA 1
ATOM 1923 C C . ALA A 1 245 ? -14.777 -3.525 18.737 1.00 88.81 245 ALA A C 1
ATOM 1925 O O . ALA A 1 245 ? -15.780 -3.637 18.032 1.00 88.81 245 ALA A O 1
ATOM 1926 N N . ASP A 1 246 ? -13.759 -2.721 18.417 1.00 91.62 246 ASP A N 1
ATOM 1927 C CA . ASP A 1 246 ? -13.758 -1.881 17.221 1.00 91.62 246 ASP A CA 1
ATOM 1928 C C . ASP A 1 246 ? -13.780 -2.713 15.936 1.00 91.62 246 ASP A C 1
ATOM 1930 O O . ASP A 1 246 ? -14.583 -2.434 15.050 1.00 91.62 246 ASP A O 1
ATOM 1934 N N . VAL A 1 247 ? -12.966 -3.770 15.844 1.00 90.19 247 VAL A N 1
ATOM 1935 C CA . VAL A 1 247 ? -12.944 -4.668 14.676 1.00 90.19 247 VAL A CA 1
ATOM 1936 C C . VAL A 1 247 ? -14.275 -5.400 14.507 1.00 90.19 247 VAL A C 1
ATOM 1938 O O . VAL A 1 247 ? -14.793 -5.436 13.392 1.00 90.19 247 VAL A O 1
ATOM 1941 N N . ARG A 1 248 ? -14.866 -5.933 15.591 1.00 88.38 248 ARG A N 1
ATOM 1942 C CA . ARG A 1 248 ? -16.199 -6.566 15.534 1.00 88.38 248 ARG A CA 1
ATOM 1943 C C . ARG A 1 248 ? -17.241 -5.598 14.996 1.00 88.38 248 ARG A C 1
ATOM 1945 O O . ARG A 1 248 ? -17.977 -5.942 14.084 1.00 88.38 248 ARG A O 1
ATOM 1952 N N . ARG A 1 249 ? -17.261 -4.370 15.519 1.00 89.19 249 ARG A N 1
ATOM 1953 C CA . ARG A 1 249 ? -18.197 -3.341 15.065 1.00 89.19 249 ARG A CA 1
ATOM 1954 C C . ARG A 1 249 ? -17.990 -3.013 13.587 1.00 89.19 249 ARG A C 1
ATOM 1956 O O . ARG A 1 249 ? -18.970 -2.957 12.861 1.00 89.19 249 ARG A O 1
ATOM 1963 N N . LEU A 1 250 ? -16.742 -2.821 13.146 1.00 88.12 250 LEU A N 1
ATOM 1964 C CA . LEU A 1 250 ? -16.397 -2.470 11.760 1.00 88.12 250 LEU A CA 1
ATOM 1965 C C . LEU A 1 250 ? -16.779 -3.553 10.743 1.00 88.12 250 LEU A C 1
ATOM 1967 O O . LEU A 1 250 ? -17.082 -3.213 9.600 1.00 88.12 250 LEU A O 1
ATOM 1971 N N . LYS A 1 251 ? -16.774 -4.830 11.148 1.00 83.19 251 LYS A N 1
ATOM 1972 C CA . LYS A 1 251 ? -17.165 -5.971 10.305 1.00 83.19 251 LYS A CA 1
ATOM 1973 C C . LYS A 1 251 ? -18.582 -5.823 9.741 1.00 83.19 251 LYS A C 1
ATOM 1975 O O . LYS A 1 251 ? -18.807 -6.164 8.585 1.00 83.19 251 LYS A O 1
ATOM 1980 N N . ASP A 1 252 ? -19.494 -5.276 10.540 1.00 82.94 252 ASP A N 1
ATOM 1981 C CA . ASP A 1 252 ? -20.929 -5.236 10.239 1.00 82.94 252 ASP A CA 1
ATOM 1982 C C . ASP A 1 252 ? -21.412 -3.849 9.765 1.00 82.94 252 ASP A C 1
ATOM 1984 O O . ASP A 1 252 ? -22.612 -3.627 9.593 1.00 82.94 252 ASP A O 1
ATOM 1988 N N . MET A 1 253 ? -20.503 -2.885 9.562 1.00 89.69 253 MET A N 1
ATOM 1989 C CA . MET A 1 253 ? -20.876 -1.521 9.169 1.00 89.69 253 MET A CA 1
ATOM 1990 C C . MET A 1 253 ? -21.184 -1.404 7.679 1.00 89.69 253 MET A C 1
ATOM 1992 O O . MET A 1 253 ? -20.442 -1.892 6.828 1.00 89.69 253 MET A O 1
ATOM 1996 N N . SER A 1 254 ? -22.215 -0.620 7.350 1.00 90.88 254 SER A N 1
ATOM 1997 C CA . SER A 1 254 ? -22.381 -0.125 5.985 1.00 90.88 254 SER A CA 1
ATOM 1998 C C . SER A 1 254 ? -21.237 0.829 5.613 1.00 90.88 254 SER A C 1
ATOM 2000 O O . SER A 1 254 ? -20.621 1.461 6.475 1.00 90.88 254 SER A O 1
ATOM 2002 N N . PHE A 1 255 ? -20.980 1.012 4.314 1.00 91.00 255 PHE A N 1
ATOM 2003 C CA . PHE A 1 255 ? -19.965 1.969 3.852 1.00 91.00 255 PHE A CA 1
ATOM 2004 C C . PHE A 1 255 ? -20.211 3.395 4.375 1.00 91.00 255 PHE A C 1
ATOM 2006 O O . PHE A 1 255 ? -19.270 4.104 4.727 1.00 91.00 255 PHE A O 1
ATOM 2013 N N . ARG A 1 256 ? -21.478 3.821 4.447 1.00 93.38 256 ARG A N 1
ATOM 2014 C CA . ARG A 1 256 ? -21.833 5.162 4.923 1.00 93.38 256 ARG A CA 1
ATOM 2015 C C . ARG A 1 256 ? -21.606 5.307 6.426 1.00 93.38 256 ARG A C 1
ATOM 2017 O O . ARG A 1 256 ? -21.101 6.343 6.846 1.00 93.38 256 ARG A O 1
ATOM 2024 N N . ASP A 1 257 ? -21.929 4.283 7.211 1.00 94.75 257 ASP A N 1
ATOM 2025 C CA . ASP A 1 257 ? -21.677 4.295 8.657 1.00 94.75 257 ASP A CA 1
ATOM 2026 C C . ASP A 1 257 ? -20.180 4.274 8.956 1.00 94.75 257 ASP A C 1
ATOM 2028 O O . ASP A 1 257 ? -19.716 5.031 9.805 1.00 94.75 257 ASP A O 1
ATOM 2032 N N . PHE A 1 258 ? -19.416 3.488 8.192 1.00 95.25 258 PHE A N 1
ATOM 2033 C CA . PHE A 1 258 ? -17.957 3.506 8.224 1.00 95.25 258 PHE A CA 1
ATOM 2034 C C . PHE A 1 258 ? -17.398 4.913 7.955 1.00 95.25 258 PHE A C 1
ATOM 2036 O O . PHE A 1 258 ? -16.566 5.395 8.719 1.00 95.25 258 PHE A O 1
ATOM 2043 N N . LEU A 1 259 ? -17.872 5.599 6.907 1.00 96.12 259 LEU A N 1
ATOM 2044 C CA . LEU A 1 259 ? -17.436 6.965 6.594 1.00 96.12 259 LEU A CA 1
ATOM 2045 C C . LEU A 1 259 ? -17.780 7.961 7.700 1.00 96.12 259 LEU A C 1
ATOM 2047 O O . LEU A 1 259 ? -16.933 8.765 8.084 1.00 96.12 259 LEU A O 1
ATOM 2051 N N . ASN A 1 260 ? -19.009 7.905 8.215 1.00 96.56 260 ASN A N 1
ATOM 2052 C CA . ASN A 1 260 ? -19.448 8.776 9.303 1.00 96.56 260 ASN A CA 1
ATOM 2053 C C . ASN A 1 260 ? -18.590 8.566 10.561 1.00 96.56 260 ASN A C 1
ATOM 2055 O O . ASN A 1 260 ? -18.219 9.534 11.223 1.00 96.56 260 ASN A O 1
ATOM 2059 N N . ASP A 1 261 ? -18.251 7.316 10.878 1.00 95.44 261 ASP A N 1
ATOM 2060 C CA . ASP A 1 261 ? -17.380 6.988 12.005 1.00 95.44 261 ASP A CA 1
ATOM 2061 C C . ASP A 1 261 ? -15.941 7.473 11.772 1.00 95.44 261 ASP A C 1
ATOM 2063 O O . ASP A 1 261 ? -15.344 8.055 12.675 1.00 95.44 261 ASP A O 1
ATOM 2067 N N . PHE A 1 262 ? -15.411 7.331 10.551 1.00 96.50 262 PHE A N 1
ATOM 2068 C CA . PHE A 1 262 ? -14.075 7.819 10.198 1.00 96.50 262 PHE A CA 1
ATOM 2069 C C . PHE A 1 262 ? -13.970 9.345 10.334 1.00 96.50 262 PHE A C 1
ATOM 2071 O O . PHE A 1 262 ? -13.053 9.853 10.982 1.00 96.50 262 PHE A O 1
ATOM 2078 N N . GLU A 1 263 ? -14.941 10.090 9.804 1.00 96.81 263 GLU A N 1
ATOM 2079 C CA . GLU A 1 263 ? -15.008 11.546 9.972 1.00 96.81 263 GLU A CA 1
ATOM 2080 C C . GLU A 1 263 ? -15.180 11.953 11.442 1.00 96.81 263 GLU A C 1
ATOM 2082 O O . GLU A 1 263 ? -14.571 12.929 11.883 1.00 96.81 263 GLU A O 1
ATOM 2087 N N . SER A 1 264 ? -15.972 11.204 12.218 1.00 95.06 264 SER A N 1
ATOM 2088 C CA . SER A 1 264 ? -16.176 11.479 13.643 1.00 95.06 264 SER A CA 1
ATOM 2089 C C . SER A 1 264 ? -14.879 11.347 14.444 1.00 95.06 264 SER A C 1
ATOM 2091 O O . SER A 1 264 ? -14.575 12.221 15.258 1.00 95.06 264 SER A O 1
ATOM 2093 N N . GLU A 1 265 ? -14.081 10.307 14.190 1.00 93.94 265 GLU A N 1
ATOM 2094 C CA . GLU A 1 265 ? -12.790 10.128 14.865 1.00 93.94 265 GLU A CA 1
ATOM 2095 C C . GLU A 1 265 ? -11.764 11.192 14.454 1.00 93.94 265 GLU A C 1
ATOM 2097 O O . GLU A 1 265 ? -11.049 11.719 15.309 1.00 93.94 265 GLU A O 1
ATOM 2102 N N . LEU A 1 266 ? -11.743 11.600 13.180 1.00 93.94 266 LEU A N 1
ATOM 2103 C CA . LEU A 1 266 ? -10.926 12.736 12.739 1.00 93.94 266 LEU A CA 1
ATOM 2104 C C . LEU A 1 266 ? -11.327 14.027 13.457 1.00 93.94 266 LEU A C 1
ATOM 2106 O O . LEU A 1 266 ? -10.468 14.737 13.980 1.00 93.94 266 LEU A O 1
ATOM 2110 N N . TYR A 1 267 ? -12.630 14.308 13.541 1.00 92.81 267 TYR A N 1
ATOM 2111 C CA . TYR A 1 267 ? -13.138 15.489 14.231 1.00 92.81 267 TYR A CA 1
ATOM 2112 C C . TYR A 1 267 ? -12.725 15.504 15.709 1.00 92.81 267 TYR A C 1
ATOM 2114 O O . TYR A 1 267 ? -12.209 16.514 16.194 1.00 92.81 267 TYR A O 1
ATOM 2122 N N . ARG A 1 268 ? -12.854 14.371 16.411 1.00 89.69 268 ARG A N 1
ATOM 2123 C CA . ARG A 1 268 ? -12.421 14.231 17.813 1.00 89.69 268 ARG A CA 1
ATOM 2124 C C . ARG A 1 268 ? -10.952 14.597 17.991 1.00 89.69 268 ARG A C 1
ATOM 2126 O O . ARG A 1 268 ? -10.642 15.399 18.869 1.00 89.69 268 ARG A O 1
ATOM 2133 N N . ILE A 1 269 ? -10.082 14.093 17.116 1.00 86.56 269 ILE A N 1
ATOM 2134 C CA . ILE A 1 269 ? -8.643 14.383 17.141 1.00 86.56 269 ILE A CA 1
ATOM 2135 C C . ILE A 1 269 ? -8.369 15.870 16.879 1.00 86.56 269 ILE A C 1
ATOM 2137 O O . ILE A 1 269 ? -7.570 16.475 17.589 1.00 86.56 269 ILE A O 1
ATOM 2141 N N . THR A 1 270 ? -9.062 16.491 15.919 1.00 84.81 270 THR A N 1
ATOM 2142 C CA . THR A 1 270 ? -8.896 17.932 15.642 1.00 84.81 270 THR A CA 1
ATOM 2143 C C . THR A 1 270 ? -9.394 18.840 16.765 1.00 84.81 270 THR A C 1
ATOM 2145 O O . THR A 1 270 ? -8.841 19.916 16.976 1.00 84.81 270 THR A O 1
ATOM 2148 N N . SER A 1 271 ? -10.436 18.423 17.485 1.00 82.88 271 SER A N 1
ATOM 2149 C CA . SER A 1 271 ? -11.125 19.256 18.476 1.00 82.88 271 SER A CA 1
ATOM 2150 C C . SER A 1 271 ? -10.475 19.270 19.865 1.00 82.88 271 SER A C 1
ATOM 2152 O O . SER A 1 271 ? -10.850 20.099 20.693 1.00 82.88 271 SER A O 1
ATOM 2154 N N . GLY A 1 272 ? -9.497 18.397 20.145 1.00 77.69 272 GLY A N 1
ATOM 2155 C CA . GLY A 1 272 ? -8.898 18.302 21.477 1.00 77.69 272 GLY A CA 1
ATOM 2156 C C . GLY A 1 272 ? -7.448 17.823 21.499 1.00 77.69 272 GLY A C 1
ATOM 2157 O O . GLY A 1 272 ? -7.128 16.738 21.025 1.00 77.69 272 GLY A O 1
ATOM 2158 N N . VAL A 1 273 ? -6.578 18.584 22.174 1.00 69.50 273 VAL A N 1
ATOM 2159 C CA . VAL A 1 273 ? -5.153 18.238 22.371 1.00 69.50 273 VAL A CA 1
ATOM 2160 C C . VAL A 1 273 ? -4.982 16.887 23.079 1.00 69.50 273 VAL A C 1
ATOM 2162 O O . VAL A 1 273 ? -4.081 16.126 22.745 1.00 69.50 273 VAL A O 1
ATOM 2165 N N . ALA A 1 274 ? -5.878 16.545 24.010 1.00 70.50 274 ALA A N 1
ATOM 2166 C CA . ALA A 1 274 ? -5.858 15.254 24.700 1.00 70.50 274 ALA A CA 1
ATOM 2167 C C . ALA A 1 274 ? -6.191 14.064 23.778 1.00 70.50 274 ALA A C 1
ATOM 2169 O O . ALA A 1 274 ? -5.790 12.939 24.061 1.00 70.50 274 ALA A O 1
ATOM 2170 N N . ALA A 1 275 ? -6.908 14.286 22.671 1.00 68.25 275 ALA A N 1
ATOM 2171 C CA . ALA A 1 275 ? -7.234 13.224 21.724 1.00 68.25 275 ALA A CA 1
ATOM 2172 C C . ALA A 1 275 ? -6.035 12.861 20.834 1.00 68.25 275 ALA A C 1
ATOM 2174 O O . ALA A 1 275 ? -5.860 11.690 20.511 1.00 68.25 275 ALA A O 1
ATOM 2175 N N . LEU A 1 276 ? -5.167 13.833 20.519 1.00 73.50 276 LEU A N 1
ATOM 2176 C CA . LEU A 1 276 ? -3.917 13.619 19.772 1.00 73.50 276 LEU A CA 1
ATOM 2177 C C . LEU A 1 276 ? -2.914 12.719 20.503 1.00 73.50 276 LEU A C 1
ATOM 2179 O O . LEU A 1 276 ? -2.025 12.163 19.868 1.00 73.50 276 LEU A O 1
ATOM 2183 N N . THR A 1 277 ? -3.039 12.581 21.823 1.00 78.75 277 THR A N 1
ATOM 2184 C CA . THR A 1 277 ? -2.160 11.741 22.648 1.00 78.75 277 THR A CA 1
ATOM 2185 C C . THR A 1 277 ? -2.869 10.519 23.228 1.00 78.75 277 THR A C 1
ATOM 2187 O O . THR A 1 277 ? -2.229 9.714 23.903 1.00 78.75 277 THR A O 1
ATOM 2190 N N . SER A 1 278 ? -4.171 10.351 22.964 1.00 86.88 278 SER A N 1
ATOM 2191 C CA . SER A 1 278 ? -4.960 9.237 23.491 1.00 86.88 278 SER A CA 1
ATOM 2192 C C . SER A 1 278 ? -4.791 7.979 22.630 1.00 86.88 278 SER A C 1
ATOM 2194 O O . SER A 1 278 ? -5.207 7.977 21.465 1.00 86.88 278 SER A O 1
ATOM 2196 N N . PRO A 1 279 ? -4.265 6.874 23.193 1.00 86.88 279 PRO A N 1
ATOM 2197 C CA . PRO A 1 279 ? -4.105 5.612 22.472 1.00 86.88 279 PRO A CA 1
ATOM 2198 C C . PRO A 1 279 ? -5.419 5.077 21.895 1.00 86.88 279 PRO A C 1
ATOM 2200 O O . PRO A 1 279 ? -5.424 4.508 20.808 1.00 86.88 279 PRO A O 1
ATOM 2203 N N . GLU A 1 280 ? -6.535 5.268 22.607 1.00 89.38 280 GLU A N 1
ATOM 2204 C CA . GLU A 1 280 ? -7.855 4.759 22.217 1.00 89.38 280 GLU A CA 1
ATOM 2205 C C . GLU A 1 280 ? -8.297 5.333 20.862 1.00 89.38 280 GLU A C 1
ATOM 2207 O O . GLU A 1 280 ? -8.594 4.580 19.933 1.00 89.38 280 GLU A O 1
ATOM 2212 N N . TYR A 1 281 ? -8.268 6.662 20.718 1.00 90.38 281 TYR A N 1
ATOM 2213 C CA . TYR A 1 281 ? -8.709 7.336 19.493 1.00 90.38 281 TYR A CA 1
ATOM 2214 C C . TYR A 1 281 ? -7.755 7.078 18.324 1.00 90.38 281 TYR A C 1
ATOM 2216 O O . TYR A 1 281 ? -8.197 6.801 17.208 1.00 90.38 281 TYR A O 1
ATOM 2224 N N . LEU A 1 282 ? -6.442 7.111 18.577 1.00 92.75 282 LEU A N 1
ATOM 2225 C CA . LEU A 1 282 ? -5.436 6.870 17.542 1.00 92.75 282 LEU A CA 1
ATOM 2226 C C . LEU A 1 282 ? -5.503 5.434 17.003 1.00 92.75 282 LEU A C 1
ATOM 2228 O O . LEU A 1 282 ? -5.418 5.228 15.790 1.00 92.75 282 LEU A O 1
ATOM 2232 N N . VAL A 1 283 ? -5.699 4.440 17.880 1.00 93.81 283 VAL A N 1
ATOM 2233 C CA . VAL A 1 283 ? -5.864 3.038 17.470 1.00 93.81 283 VAL A CA 1
ATOM 2234 C C . VAL A 1 283 ? -7.136 2.859 16.654 1.00 93.81 283 VAL A C 1
ATOM 2236 O O . VAL A 1 283 ? -7.076 2.254 15.582 1.00 93.81 283 VAL A O 1
ATOM 2239 N N . LYS A 1 284 ? -8.266 3.419 17.097 1.00 94.75 284 LYS A N 1
ATOM 2240 C CA . LYS A 1 284 ? -9.521 3.331 16.344 1.00 94.75 284 LYS A CA 1
ATOM 2241 C C . LYS A 1 284 ? -9.389 3.951 14.949 1.00 94.75 284 LYS A C 1
ATOM 2243 O O . LYS A 1 284 ? -9.782 3.326 13.963 1.00 94.75 284 LYS A O 1
ATOM 2248 N N . LEU A 1 285 ? -8.761 5.125 14.838 1.00 95.56 285 LEU A N 1
ATOM 2249 C CA . LEU A 1 285 ? -8.481 5.756 13.546 1.00 95.56 285 LEU A CA 1
ATOM 2250 C C . LEU A 1 285 ? -7.585 4.878 12.658 1.00 95.56 285 LEU A C 1
ATOM 2252 O O . LEU A 1 285 ? -7.817 4.761 11.455 1.00 95.56 285 LEU A O 1
ATOM 2256 N N . ALA A 1 286 ? -6.562 4.240 13.230 1.00 95.75 286 ALA A N 1
ATOM 2257 C CA . ALA A 1 286 ? -5.668 3.354 12.486 1.00 95.75 286 ALA A CA 1
ATOM 2258 C C . ALA A 1 286 ? -6.381 2.095 11.979 1.00 95.75 286 ALA A C 1
ATOM 2260 O O . ALA A 1 286 ? -6.092 1.649 10.867 1.00 95.75 286 ALA A O 1
ATOM 2261 N N . LEU A 1 287 ? -7.344 1.562 12.737 1.00 95.88 287 LEU A N 1
ATOM 2262 C CA . LEU A 1 287 ? -8.213 0.476 12.281 1.00 95.88 287 LEU A CA 1
ATOM 2263 C C . LEU A 1 287 ? -9.098 0.932 11.120 1.00 95.88 287 LEU A C 1
ATOM 2265 O O . LEU A 1 287 ? -9.103 0.283 10.080 1.00 95.88 287 LEU A O 1
ATOM 2269 N N . LEU A 1 288 ? -9.776 2.076 11.239 1.00 96.44 288 LEU A N 1
ATOM 2270 C CA . LEU A 1 288 ? -10.571 2.649 10.146 1.00 96.44 288 LEU A CA 1
ATOM 2271 C C . LEU A 1 288 ? -9.735 2.815 8.866 1.00 96.44 288 LEU A C 1
ATOM 2273 O O . LEU A 1 288 ? -10.145 2.392 7.784 1.00 96.44 288 LEU A O 1
ATOM 2277 N N . ASN A 1 289 ? -8.516 3.341 9.002 1.00 95.81 289 ASN A N 1
ATOM 2278 C CA . ASN A 1 289 ? -7.580 3.470 7.892 1.00 95.81 289 ASN A CA 1
ATOM 2279 C C . ASN A 1 289 ? -7.163 2.104 7.313 1.00 95.81 289 ASN A C 1
ATOM 2281 O O . ASN A 1 289 ? -7.077 1.971 6.096 1.00 95.81 289 ASN A O 1
ATOM 2285 N N . ALA A 1 290 ? -6.950 1.078 8.148 1.00 95.50 290 ALA A N 1
ATOM 2286 C CA . ALA A 1 290 ? -6.649 -0.286 7.701 1.00 95.50 290 ALA A CA 1
ATOM 2287 C C . ALA A 1 290 ? -7.759 -0.882 6.829 1.00 95.50 290 ALA A C 1
ATOM 2289 O O . ALA A 1 290 ? -7.481 -1.423 5.755 1.00 95.50 290 ALA A O 1
ATOM 2290 N N . PHE A 1 291 ? -9.015 -0.716 7.241 1.00 94.88 291 PHE A N 1
ATOM 2291 C CA . PHE A 1 291 ? -10.165 -1.128 6.439 1.00 94.88 291 PHE A CA 1
ATOM 2292 C C . PHE A 1 291 ? -10.238 -0.346 5.121 1.00 94.88 291 PHE A C 1
ATOM 2294 O O . PHE A 1 291 ? -10.407 -0.955 4.063 1.00 94.88 291 PHE A O 1
ATOM 2301 N N . ALA A 1 292 ? -10.050 0.978 5.159 1.00 96.00 292 ALA A N 1
ATOM 2302 C CA . ALA A 1 292 ? -10.084 1.826 3.968 1.00 96.00 292 ALA A CA 1
ATOM 2303 C C . ALA A 1 292 ? -9.047 1.400 2.918 1.00 96.00 292 ALA A C 1
ATOM 2305 O O . ALA A 1 292 ? -9.398 1.138 1.765 1.00 96.00 292 ALA A O 1
ATOM 2306 N N . VAL A 1 293 ? -7.773 1.290 3.305 1.00 96.31 293 VAL A N 1
ATOM 2307 C CA . VAL A 1 293 ? -6.697 0.939 2.365 1.00 96.31 293 VAL A CA 1
ATOM 2308 C C . VAL A 1 293 ? -6.829 -0.495 1.858 1.00 96.31 293 VAL A C 1
ATOM 2310 O O . VAL A 1 293 ? -6.551 -0.745 0.687 1.00 96.31 293 VAL A O 1
ATOM 2313 N N . SER A 1 294 ? -7.305 -1.429 2.691 1.00 96.25 294 SER A N 1
ATOM 2314 C CA . SER A 1 294 ? -7.547 -2.809 2.262 1.00 96.25 294 SER A CA 1
ATOM 2315 C C . SER A 1 294 ? -8.685 -2.900 1.244 1.00 96.25 294 SER A C 1
ATOM 2317 O O . SER A 1 294 ? -8.548 -3.593 0.231 1.00 96.25 294 SER A O 1
ATOM 2319 N N . LEU A 1 295 ? -9.772 -2.147 1.452 1.00 94.81 295 LEU A N 1
ATOM 2320 C CA . LEU A 1 295 ? -10.886 -2.053 0.507 1.00 94.81 295 LEU A CA 1
ATOM 2321 C C . LEU A 1 295 ? -10.422 -1.515 -0.855 1.00 94.81 295 LEU A C 1
ATOM 2323 O O . LEU A 1 295 ? -10.760 -2.098 -1.887 1.00 94.81 295 LEU A O 1
ATOM 2327 N N . VAL A 1 296 ? -9.618 -0.446 -0.869 1.00 97.25 296 VAL A N 1
ATOM 2328 C CA . VAL A 1 296 ? -9.072 0.141 -2.107 1.00 97.25 296 VAL A CA 1
ATOM 2329 C C . VAL A 1 296 ? -8.132 -0.834 -2.809 1.00 97.25 296 VAL A C 1
ATOM 2331 O O . VAL A 1 296 ? -8.315 -1.095 -3.996 1.00 97.25 296 VAL A O 1
ATOM 2334 N N . ALA A 1 297 ? -7.157 -1.400 -2.088 1.00 98.00 297 ALA A N 1
ATOM 2335 C CA . ALA A 1 297 ? -6.146 -2.287 -2.658 1.00 98.00 297 ALA A CA 1
ATOM 2336 C C . ALA A 1 297 ? -6.778 -3.506 -3.345 1.00 98.00 297 ALA A C 1
ATOM 2338 O O . ALA A 1 297 ? -6.469 -3.800 -4.498 1.00 98.00 297 ALA A O 1
ATOM 2339 N N . ASN A 1 298 ? -7.716 -4.176 -2.672 1.00 96.25 298 ASN A N 1
ATOM 2340 C CA . ASN A 1 298 ? -8.394 -5.348 -3.223 1.00 96.25 298 ASN A CA 1
ATOM 2341 C C . ASN A 1 298 ? -9.354 -4.996 -4.362 1.00 96.25 298 ASN A C 1
ATOM 2343 O O . ASN A 1 298 ? -9.438 -5.735 -5.341 1.00 96.25 298 ASN A O 1
ATOM 2347 N N . SER A 1 299 ? -10.075 -3.876 -4.258 1.00 96.38 299 SER A N 1
ATOM 2348 C CA . SER A 1 299 ? -10.979 -3.438 -5.327 1.00 96.38 299 SER A CA 1
ATOM 2349 C C . SER A 1 299 ? -10.200 -3.077 -6.595 1.00 96.38 299 SER A C 1
ATOM 2351 O O . SER A 1 299 ? -10.629 -3.414 -7.696 1.00 96.38 299 SER A O 1
ATOM 2353 N N . LEU A 1 300 ? -9.036 -2.435 -6.448 1.00 97.44 300 LEU A N 1
ATOM 2354 C CA . LEU A 1 300 ? -8.196 -2.028 -7.569 1.00 97.44 300 LEU A CA 1
ATOM 2355 C C . LEU A 1 300 ? -7.528 -3.254 -8.182 1.00 97.44 300 LEU A C 1
ATOM 2357 O O . LEU A 1 300 ? -7.561 -3.419 -9.395 1.00 97.44 300 LEU A O 1
ATOM 2361 N N . HIS A 1 301 ? -7.000 -4.152 -7.347 1.00 97.06 301 HIS A N 1
ATOM 2362 C CA . HIS A 1 301 ? -6.466 -5.441 -7.780 1.00 97.06 301 HIS A CA 1
ATOM 2363 C C . HIS A 1 301 ? -7.471 -6.215 -8.640 1.00 97.06 301 HIS A C 1
ATOM 2365 O O . HIS A 1 301 ? -7.144 -6.571 -9.769 1.00 97.06 301 HIS A O 1
ATOM 2371 N N . LYS A 1 302 ? -8.706 -6.408 -8.155 1.00 95.62 302 LYS A N 1
ATOM 2372 C CA . LYS A 1 302 ? -9.771 -7.097 -8.903 1.00 95.62 302 LYS A CA 1
ATOM 2373 C C . LYS A 1 302 ? -10.107 -6.393 -10.219 1.00 95.62 302 LYS A C 1
ATOM 2375 O O . LYS A 1 302 ? -10.247 -7.062 -11.245 1.00 95.62 302 LYS A O 1
ATOM 2380 N N . ASP A 1 303 ? -10.215 -5.064 -10.208 1.00 95.31 303 ASP A N 1
ATOM 2381 C CA . ASP A 1 303 ? -10.510 -4.279 -11.412 1.00 95.31 303 ASP A CA 1
ATOM 2382 C C . ASP A 1 303 ? -9.403 -4.432 -12.464 1.00 95.31 303 ASP A C 1
ATOM 2384 O O . ASP A 1 303 ? -9.700 -4.687 -13.631 1.00 95.31 303 ASP A O 1
ATOM 2388 N N . ILE A 1 304 ? -8.132 -4.321 -12.068 1.00 95.81 304 ILE A N 1
ATOM 2389 C CA . ILE A 1 304 ? -6.993 -4.465 -12.982 1.00 95.81 304 ILE A CA 1
ATOM 2390 C C . ILE A 1 304 ? -6.869 -5.913 -13.471 1.00 95.81 304 ILE A C 1
ATOM 2392 O O . ILE A 1 304 ? -6.721 -6.117 -14.673 1.00 95.81 304 ILE A O 1
ATOM 2396 N N . LEU A 1 305 ? -7.028 -6.911 -12.589 1.00 94.75 305 LEU A N 1
ATOM 2397 C CA . LEU A 1 305 ? -7.004 -8.333 -12.958 1.00 94.75 305 LEU A CA 1
ATOM 2398 C C . LEU A 1 305 ? -8.041 -8.654 -14.039 1.00 94.75 305 LEU A C 1
ATOM 2400 O O . LEU A 1 305 ? -7.744 -9.363 -14.997 1.00 94.75 305 LEU A O 1
ATOM 2404 N N . SER A 1 306 ? -9.239 -8.078 -13.903 1.00 93.88 306 SER A N 1
ATOM 2405 C CA . SER A 1 306 ? -10.324 -8.213 -14.879 1.00 93.88 306 SER A CA 1
ATOM 2406 C C . SER A 1 306 ? -10.013 -7.534 -16.209 1.00 93.88 306 SER A C 1
ATOM 2408 O O . SER A 1 306 ? -10.512 -7.965 -17.239 1.00 93.88 306 SER A O 1
ATOM 2410 N N . ARG A 1 307 ? -9.230 -6.449 -16.209 1.00 92.94 307 ARG A N 1
ATOM 2411 C CA . ARG A 1 307 ? -8.895 -5.714 -17.437 1.00 92.94 307 ARG A CA 1
ATOM 2412 C C . ARG A 1 307 ? -7.766 -6.329 -18.236 1.00 92.94 307 ARG A C 1
ATOM 2414 O O . ARG A 1 307 ? -7.790 -6.206 -19.452 1.00 92.94 307 ARG A O 1
ATOM 2421 N N . VAL A 1 308 ? -6.821 -6.989 -17.582 1.00 91.94 308 VAL A N 1
ATOM 2422 C CA . VAL A 1 308 ? -5.709 -7.672 -18.262 1.00 91.94 308 VAL A CA 1
ATOM 2423 C C . VAL A 1 308 ? -6.033 -9.130 -18.619 1.00 91.94 308 VAL A C 1
ATOM 2425 O O . VAL A 1 308 ? -5.144 -9.877 -19.029 1.00 91.94 308 VAL A O 1
ATOM 2428 N N . ASP A 1 309 ? -7.291 -9.556 -18.436 1.00 89.31 309 ASP A N 1
ATOM 2429 C CA . ASP A 1 309 ? -7.739 -10.950 -18.563 1.00 89.31 309 ASP A CA 1
ATOM 2430 C C . ASP A 1 309 ? -6.831 -11.925 -17.790 1.00 89.31 309 ASP A C 1
ATOM 2432 O O . ASP A 1 309 ? -6.413 -12.974 -18.291 1.00 89.31 309 ASP A O 1
ATOM 2436 N N . GLY A 1 310 ? -6.458 -11.538 -16.567 1.00 89.00 310 GLY A N 1
ATOM 2437 C CA . GLY A 1 310 ? -5.526 -12.295 -15.743 1.00 89.00 310 GLY A CA 1
ATOM 2438 C C . GLY A 1 310 ? -6.171 -13.480 -15.021 1.00 89.00 310 GLY A C 1
ATOM 2439 O O . GLY A 1 310 ? -7.390 -13.643 -14.950 1.00 89.00 310 GLY A O 1
ATOM 2440 N N . ASP A 1 311 ? -5.331 -14.342 -14.455 1.00 91.94 311 ASP A N 1
ATOM 2441 C CA . ASP A 1 311 ? -5.776 -15.552 -13.770 1.00 91.94 311 ASP A CA 1
ATOM 2442 C C . ASP A 1 311 ? -6.345 -15.285 -12.363 1.00 91.94 311 ASP A C 1
ATOM 2444 O O . ASP A 1 311 ? -5.622 -15.023 -11.404 1.00 91.94 311 ASP A O 1
ATOM 2448 N N . PHE A 1 312 ? -7.656 -15.471 -12.202 1.00 93.31 312 PHE A N 1
ATOM 2449 C CA . PHE A 1 312 ? -8.367 -15.294 -10.929 1.00 93.31 312 PHE A CA 1
ATOM 2450 C C . PHE A 1 312 ? -8.128 -16.390 -9.881 1.00 93.31 312 PHE A C 1
ATOM 2452 O O . PHE A 1 312 ? -8.730 -16.348 -8.805 1.00 93.31 312 PHE A O 1
ATOM 2459 N N . ARG A 1 313 ? -7.325 -17.429 -10.151 1.00 94.19 313 ARG A N 1
ATOM 2460 C CA . ARG A 1 313 ? -7.101 -18.515 -9.176 1.00 94.19 313 ARG A CA 1
ATOM 2461 C C . ARG A 1 313 ? -6.526 -18.017 -7.852 1.00 94.19 313 ARG A C 1
ATOM 2463 O O . ARG A 1 313 ? -7.039 -18.446 -6.823 1.00 94.19 313 ARG A O 1
ATOM 2470 N N . TRP A 1 314 ? -5.557 -17.099 -7.862 1.00 90.81 314 TRP A N 1
ATOM 2471 C CA . TRP A 1 314 ? -4.996 -16.549 -6.621 1.00 90.81 314 TRP A CA 1
ATOM 2472 C C . TRP A 1 314 ? -6.030 -15.793 -5.797 1.00 90.81 314 TRP A C 1
ATOM 2474 O O . TRP A 1 314 ? -6.291 -16.167 -4.655 1.00 90.81 314 TRP A O 1
ATOM 2484 N N . SER A 1 315 ? -6.708 -14.822 -6.412 1.00 91.75 315 SER A N 1
ATOM 2485 C CA . SER A 1 315 ? -7.784 -14.065 -5.764 1.00 91.75 315 SER A CA 1
ATOM 2486 C C . SER A 1 315 ? -8.867 -14.982 -5.170 1.00 91.75 315 SER A C 1
ATOM 2488 O O . SER A 1 315 ? -9.270 -14.807 -4.021 1.00 91.75 315 SER A O 1
ATOM 2490 N N . ARG A 1 316 ? -9.274 -16.037 -5.895 1.00 93.38 316 ARG A N 1
ATOM 2491 C CA . ARG A 1 316 ? -10.249 -17.030 -5.402 1.00 93.38 316 ARG A CA 1
ATOM 2492 C C . ARG A 1 316 ? -9.720 -17.880 -4.247 1.00 93.38 316 ARG A C 1
ATOM 2494 O O . ARG A 1 316 ? -10.488 -18.211 -3.350 1.00 93.38 316 ARG A O 1
ATOM 2501 N N . MET A 1 317 ? -8.444 -18.265 -4.259 1.00 93.94 317 MET A N 1
ATOM 2502 C CA . MET A 1 317 ? -7.833 -18.999 -3.144 1.00 93.94 317 MET A CA 1
ATOM 2503 C C . MET A 1 317 ? -7.776 -18.136 -1.885 1.00 93.94 317 MET A C 1
ATOM 2505 O O . MET A 1 317 ? -8.172 -18.605 -0.821 1.00 93.94 317 MET A O 1
ATOM 2509 N N . ARG A 1 318 ? -7.367 -16.871 -2.021 1.00 94.06 318 ARG A N 1
ATOM 2510 C CA . ARG A 1 318 ? -7.363 -15.889 -0.932 1.00 94.06 318 ARG A CA 1
ATOM 2511 C C . ARG A 1 318 ? -8.764 -15.648 -0.373 1.00 94.06 318 ARG A C 1
ATOM 2513 O O . ARG A 1 318 ? -8.945 -15.670 0.840 1.00 94.06 318 ARG A O 1
ATOM 2520 N N . GLN A 1 319 ? -9.768 -15.499 -1.239 1.00 91.38 319 GLN A N 1
ATOM 2521 C CA . GLN A 1 319 ? -11.163 -15.387 -0.813 1.00 91.38 319 GLN A CA 1
ATOM 2522 C C . GLN A 1 319 ? -11.603 -16.620 -0.012 1.00 91.38 319 GLN A C 1
ATOM 2524 O O . GLN A 1 319 ? -12.040 -16.469 1.122 1.00 91.38 319 GLN A O 1
ATOM 2529 N N . ARG A 1 320 ? -11.403 -17.838 -0.535 1.00 92.12 320 ARG A N 1
ATOM 2530 C CA . ARG A 1 320 ? -11.743 -19.080 0.186 1.00 92.12 320 ARG A CA 1
ATOM 2531 C C . ARG A 1 320 ? -11.020 -19.201 1.528 1.00 92.12 320 ARG A C 1
ATOM 2533 O O . ARG A 1 320 ? -11.610 -19.662 2.499 1.00 92.12 320 ARG A O 1
ATOM 2540 N N . PHE A 1 321 ? -9.749 -18.803 1.586 1.00 93.00 321 PHE A N 1
ATOM 2541 C CA . PHE A 1 321 ? -8.970 -18.794 2.824 1.00 93.00 321 PHE A CA 1
ATOM 2542 C C . PHE A 1 321 ? -9.614 -17.897 3.889 1.00 93.00 321 PHE A C 1
ATOM 2544 O O . PHE A 1 321 ? -9.727 -18.322 5.041 1.00 93.00 321 PHE A O 1
ATOM 2551 N N . LEU A 1 322 ? -10.060 -16.698 3.496 1.00 90.38 322 LEU A N 1
ATOM 2552 C CA . LEU A 1 322 ? -10.779 -15.772 4.370 1.00 90.38 322 LEU A CA 1
ATOM 2553 C C . LEU A 1 322 ? -12.163 -16.313 4.747 1.00 90.38 322 LEU A C 1
ATOM 2555 O O . LEU A 1 322 ? -12.521 -16.248 5.916 1.00 90.38 322 LEU A O 1
ATOM 2559 N N . GLU A 1 323 ? -12.918 -16.902 3.813 1.00 86.88 323 GLU A N 1
ATOM 2560 C CA . GLU A 1 323 ? -14.266 -17.442 4.083 1.00 86.88 323 GLU A CA 1
ATOM 2561 C C . GLU A 1 323 ? -14.195 -18.513 5.175 1.00 86.88 323 GLU A C 1
ATOM 2563 O O . GLU A 1 323 ? -14.973 -18.491 6.125 1.00 86.88 323 GLU A O 1
ATOM 2568 N N . GLN A 1 324 ? -13.193 -19.389 5.098 1.00 87.31 324 GLN A N 1
ATOM 2569 C CA . GLN A 1 324 ? -12.969 -20.464 6.066 1.00 87.31 324 GLN A CA 1
ATOM 2570 C C . GLN A 1 324 ? -12.530 -19.988 7.459 1.00 87.31 324 GLN A C 1
ATOM 2572 O O . GLN A 1 324 ? -12.622 -20.768 8.402 1.00 87.31 324 GLN A O 1
ATOM 2577 N N . ARG A 1 325 ? -11.992 -18.767 7.595 1.00 86.56 325 ARG A N 1
ATOM 2578 C CA . ARG A 1 325 ? -11.335 -18.292 8.834 1.00 86.56 325 ARG A CA 1
ATOM 2579 C C . ARG A 1 325 ? -11.962 -17.050 9.458 1.00 86.56 325 ARG A C 1
ATOM 2581 O O . ARG A 1 325 ? -11.717 -16.776 10.622 1.00 86.56 325 ARG A O 1
ATOM 2588 N N . VAL A 1 326 ? -12.723 -16.287 8.682 1.00 78.75 326 VAL A N 1
ATOM 2589 C CA . VAL A 1 326 ? -13.349 -15.015 9.082 1.00 78.75 326 VAL A CA 1
ATOM 2590 C C . VAL A 1 326 ? -14.880 -15.139 9.120 1.00 78.75 326 VAL A C 1
ATOM 2592 O O . VAL A 1 326 ? -15.575 -14.230 9.582 1.00 78.75 326 VAL A O 1
ATOM 2595 N N . SER A 1 327 ? -15.439 -16.252 8.628 1.00 61.50 327 SER A N 1
ATOM 2596 C CA . SER A 1 327 ? -16.882 -16.471 8.589 1.00 61.50 327 SER A CA 1
ATOM 2597 C C . SER A 1 327 ? -17.276 -17.846 9.136 1.00 61.50 327 SER A C 1
ATOM 2599 O O . SER A 1 327 ? -16.952 -18.883 8.570 1.00 61.50 327 SER A O 1
ATOM 2601 N N . THR A 1 328 ? -18.036 -17.855 10.230 1.00 49.91 328 THR A N 1
ATOM 2602 C CA . THR A 1 328 ? -18.920 -18.977 10.593 1.00 49.91 328 THR A CA 1
ATOM 2603 C C . THR A 1 328 ? -20.275 -18.886 9.872 1.00 49.91 328 THR A C 1
ATOM 2605 O O . THR A 1 328 ? -21.043 -19.844 9.866 1.00 49.91 328 THR A O 1
ATOM 2608 N N . SER A 1 329 ? -20.552 -17.770 9.185 1.00 43.50 329 SER A N 1
ATOM 2609 C CA . SER A 1 329 ? -21.719 -17.561 8.322 1.00 43.50 329 SER A CA 1
ATOM 2610 C C . SER A 1 329 ? -21.274 -17.149 6.914 1.00 43.50 329 SER A C 1
ATOM 2612 O O . SER A 1 329 ? -20.807 -16.028 6.718 1.00 43.50 329 SER A O 1
ATOM 2614 N N . PHE A 1 330 ? -21.453 -18.054 5.949 1.00 38.25 330 PHE A N 1
ATOM 2615 C CA . PHE A 1 330 ? -21.027 -18.039 4.535 1.00 38.25 330 PHE A CA 1
ATOM 2616 C C . PHE A 1 330 ? -21.507 -16.857 3.645 1.00 38.25 330 PHE A C 1
ATOM 2618 O O . PHE A 1 330 ? -21.594 -17.000 2.430 1.00 38.25 330 PHE A O 1
ATOM 2625 N N . GLY A 1 331 ? -21.856 -15.697 4.206 1.00 40.78 331 GLY A N 1
ATOM 2626 C CA . GLY A 1 331 ? -22.551 -14.629 3.478 1.00 40.78 331 GLY A CA 1
ATOM 2627 C C . GLY A 1 331 ? -21.720 -13.414 3.076 1.00 40.78 331 GLY A C 1
ATOM 2628 O O . GLY A 1 331 ? -21.882 -12.939 1.963 1.00 40.78 331 GLY A O 1
ATOM 2629 N N . ASN A 1 332 ? -20.860 -12.880 3.947 1.00 46.16 332 ASN A N 1
ATOM 2630 C CA . ASN A 1 332 ? -20.255 -11.560 3.725 1.00 46.16 332 ASN A CA 1
ATOM 2631 C C . ASN A 1 332 ? -18.869 -11.469 4.375 1.00 46.16 332 ASN A C 1
ATOM 2633 O O . ASN A 1 332 ? -18.767 -11.297 5.589 1.00 46.16 332 ASN A O 1
ATOM 2637 N N . ILE A 1 333 ? -17.790 -11.529 3.588 1.00 52.31 333 ILE A N 1
ATOM 2638 C CA . ILE A 1 333 ? -16.482 -11.061 4.068 1.00 52.31 333 ILE A CA 1
ATOM 2639 C C . ILE A 1 333 ? -16.411 -9.572 3.774 1.00 52.31 333 ILE A C 1
ATOM 2641 O O . ILE A 1 333 ? -15.859 -9.177 2.762 1.00 52.31 333 ILE A O 1
ATOM 2645 N N . TRP A 1 334 ? -16.955 -8.712 4.622 1.00 46.12 334 TRP A N 1
ATOM 2646 C CA . TRP A 1 334 ? -16.659 -7.282 4.516 1.00 46.12 334 TRP A CA 1
ATOM 2647 C C . TRP A 1 334 ? -15.142 -7.044 4.738 1.00 46.12 334 TRP A C 1
ATOM 2649 O O . TRP A 1 334 ? -14.575 -7.648 5.654 1.00 46.12 334 TRP A O 1
ATOM 2659 N N . PRO A 1 335 ? -14.429 -6.233 3.918 1.00 50.75 335 PRO A N 1
ATOM 2660 C CA . PRO A 1 335 ? -14.913 -5.301 2.888 1.00 50.75 335 PRO A CA 1
ATOM 2661 C C . PRO A 1 335 ? -15.057 -5.889 1.466 1.00 50.75 335 PRO A C 1
ATOM 2663 O O . PRO A 1 335 ? -15.305 -5.165 0.503 1.00 50.75 335 PRO A O 1
ATOM 2666 N N . PHE A 1 336 ? -14.882 -7.193 1.303 1.00 53.16 336 PHE A N 1
ATOM 2667 C CA . PHE A 1 336 ? -15.033 -7.943 0.057 1.00 53.16 336 PHE A CA 1
ATOM 2668 C C . PHE A 1 336 ? -16.467 -8.470 -0.078 1.00 53.16 336 PHE A C 1
ATOM 2670 O O . PHE A 1 336 ? -16.715 -9.668 0.044 1.00 53.16 336 PHE A O 1
ATOM 2677 N N . GLU A 1 337 ? -17.426 -7.576 -0.333 1.00 45.62 337 GLU A N 1
ATOM 2678 C CA . GLU A 1 337 ? -18.766 -8.014 -0.747 1.00 45.62 337 GLU A CA 1
ATOM 2679 C C . GLU A 1 337 ? -18.627 -8.994 -1.928 1.00 45.62 337 GLU A C 1
ATOM 2681 O O . GLU A 1 337 ? -17.983 -8.691 -2.940 1.00 45.62 337 GLU A O 1
ATOM 2686 N N . ALA A 1 338 ? -19.169 -10.198 -1.749 1.00 37.22 338 ALA A N 1
ATOM 2687 C CA . ALA A 1 338 ? -19.241 -11.228 -2.766 1.00 37.22 338 ALA A CA 1
ATOM 2688 C C . ALA A 1 338 ? -20.546 -11.037 -3.539 1.00 37.22 338 ALA A C 1
ATOM 2690 O O . ALA A 1 338 ? -21.594 -11.459 -3.064 1.00 37.22 338 ALA A O 1
ATOM 2691 N N . HIS A 1 339 ? -20.467 -10.422 -4.720 1.00 38.94 339 HIS A N 1
ATOM 2692 C CA . HIS A 1 339 ? -21.470 -10.557 -5.776 1.00 38.94 339 HIS A CA 1
ATOM 2693 C C . HIS A 1 339 ? -20.777 -10.701 -7.125 1.00 38.94 339 HIS A C 1
ATOM 2695 O O . HIS A 1 339 ? -19.967 -9.808 -7.469 1.00 38.94 339 HIS A O 1
#